Protein AF-A0A354SCC0-F1 (afdb_monomer)

Mean predicted aligned error: 9.11 Å

Nearest PDB structures (foldseek):
  5ohu-assembly1_A  TM=5.184E-01  e=3.112E+00  Pseudomonas aeruginosa
  5o2o-assembly1_A  TM=3.665E-01  e=1.205E+00  Neisseria meningitidis
  5o1j-assembly1_A  TM=3.674E-01  e=1.140E+00  Neisseria meningitidis MC58
  6r2m-assembly1_A  TM=2.551E-01  e=3.291E+00  Listeria monocytogenes
  6r2m-assembly2_B  TM=2.557E-01  e=4.114E+00  Listeria monocytogenes

Sequence (183 aa):
MRVAHRAALVVASLAVVLFPMTSPAQAQQATAVVTSQTAAMAKGATLAAKTWKFAFASTATLDRNGVEPSLYRGKFFRPSVERVRKCIVQRESSGHYTSVSRSGYRGAYQMSGALGRGVTWMMLKEHRALLGSNEAQQAMVKLRTTPISKWTRYWQDAAFSTIYNWKKTKSGAKHWRGGRWHC

Secondary structure (DSSP, 8-state):
-----------------------HHHHHHHHHHHHHHHHHHHHHHHHHHHHHHHHHH-HHHH---SSPPPS--STT--GGGHHHHHHHHHHHHTT-TT-B-TTS-BTTTTB-HHHHHHHHHHHHHHHHHHH-HHHHHHHHHHHHHS-GGGS-HHHHHHHHHHHHHSSSTTTTGGGGS-SSS--

Radius of gyration: 22.82 Å; Cα contacts (8 Å, |Δi|>4): 212; chains: 1; bounding box: 56×52×58 Å

Structure (mmCIF, N/CA/C/O backbone):
data_AF-A0A354SCC0-F1
#
_entry.id   AF-A0A354SCC0-F1
#
loop_
_atom_site.group_PDB
_atom_site.id
_atom_site.type_symbol
_atom_site.label_atom_id
_atom_site.label_alt_id
_atom_site.label_comp_id
_atom_site.label_asym_id
_atom_site.label_entity_id
_atom_site.label_seq_id
_atom_site.pdbx_PDB_ins_code
_atom_site.Cartn_x
_atom_site.Cartn_y
_atom_site.Cartn_z
_atom_site.occupancy
_atom_site.B_iso_or_equiv
_atom_site.auth_seq_id
_atom_site.auth_comp_id
_atom_site.auth_asym_id
_atom_site.auth_atom_id
_atom_site.pdbx_PDB_model_num
ATOM 1 N N . MET A 1 1 ? 2.150 35.702 6.673 1.00 40.41 1 MET A N 1
ATOM 2 C CA . MET A 1 1 ? 0.694 35.554 6.450 1.00 40.41 1 MET A CA 1
ATOM 3 C C . MET A 1 1 ? 0.123 34.652 7.540 1.00 40.41 1 MET A C 1
ATOM 5 O O . MET A 1 1 ? 0.417 33.466 7.544 1.00 40.41 1 MET A O 1
ATOM 9 N N . ARG A 1 2 ? -0.585 35.222 8.526 1.00 41.97 2 ARG A N 1
ATOM 10 C CA . ARG A 1 2 ? -1.236 34.485 9.625 1.00 41.97 2 ARG A CA 1
ATOM 11 C C . ARG A 1 2 ? -2.712 34.310 9.268 1.00 41.97 2 ARG A C 1
ATOM 13 O O . ARG A 1 2 ? -3.381 35.307 9.023 1.00 41.97 2 ARG A O 1
ATOM 20 N N . VAL A 1 3 ? -3.207 33.074 9.228 1.00 42.62 3 VAL A N 1
ATOM 21 C CA . VAL A 1 3 ? -4.634 32.787 9.017 1.00 42.62 3 VAL A CA 1
ATOM 22 C C . VAL A 1 3 ? -5.276 32.520 10.375 1.00 42.62 3 VAL A C 1
ATOM 24 O O . VAL A 1 3 ? -5.026 31.494 11.007 1.00 42.62 3 VAL A O 1
ATOM 27 N N . ALA A 1 4 ? -6.080 33.481 10.826 1.00 41.50 4 ALA A N 1
ATOM 28 C CA . ALA A 1 4 ? -6.900 33.392 12.024 1.00 41.50 4 ALA A CA 1
ATOM 29 C C . ALA A 1 4 ? -7.959 32.287 11.869 1.00 41.50 4 ALA A C 1
ATOM 31 O O . ALA A 1 4 ? -8.714 32.269 10.898 1.00 41.50 4 ALA A O 1
ATOM 32 N N . HIS A 1 5 ? -8.014 31.361 12.825 1.00 42.66 5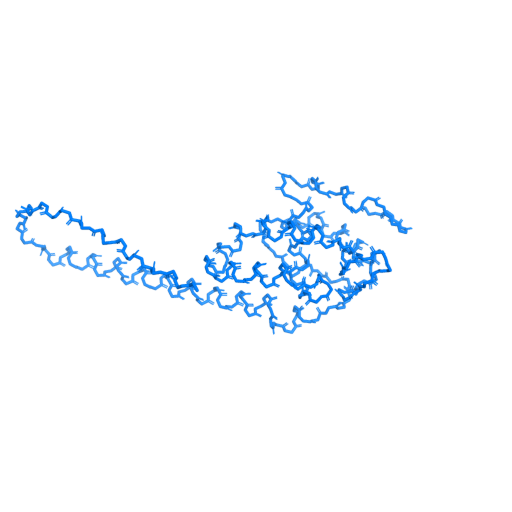 HIS A N 1
ATOM 33 C CA . HIS A 1 5 ? -9.081 30.368 12.919 1.00 42.66 5 HIS A CA 1
ATOM 34 C C . HIS A 1 5 ? -10.284 31.008 13.619 1.00 42.66 5 HIS A C 1
ATOM 36 O O . HIS A 1 5 ? -10.222 31.315 14.807 1.00 42.66 5 HIS A O 1
ATOM 42 N N . ARG A 1 6 ? -11.379 31.227 12.883 1.00 47.84 6 ARG A N 1
ATOM 43 C CA . ARG A 1 6 ? -12.680 31.558 13.472 1.00 47.84 6 ARG A CA 1
ATOM 44 C C . ARG A 1 6 ? -13.346 30.262 13.928 1.00 47.84 6 ARG A C 1
ATOM 46 O O . ARG A 1 6 ? -13.714 29.431 13.103 1.00 47.84 6 ARG A O 1
ATOM 53 N N . ALA A 1 7 ? -13.479 30.102 15.240 1.00 43.78 7 ALA A N 1
ATOM 54 C CA . ALA A 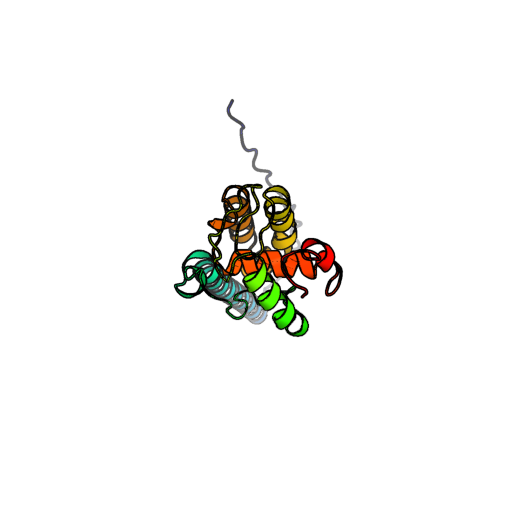1 7 ? -14.354 29.109 15.842 1.00 43.78 7 ALA A CA 1
ATOM 55 C C . ALA A 1 7 ? -15.811 29.482 15.524 1.00 43.78 7 ALA A C 1
ATOM 57 O O . ALA A 1 7 ? -16.270 30.564 15.885 1.00 43.78 7 ALA A O 1
ATOM 58 N N . ALA A 1 8 ? -16.527 28.609 14.818 1.00 45.56 8 ALA A N 1
ATOM 59 C CA . ALA A 1 8 ? -17.969 28.730 14.660 1.00 45.56 8 ALA A CA 1
ATOM 60 C C . ALA A 1 8 ? -18.630 28.204 15.941 1.00 45.56 8 ALA A C 1
ATOM 62 O O . ALA A 1 8 ? -18.641 27.000 16.194 1.00 45.56 8 ALA A O 1
ATOM 63 N N . LEU A 1 9 ? -19.137 29.120 16.765 1.00 39.03 9 LEU A N 1
ATOM 64 C CA . LEU A 1 9 ? -20.024 28.796 17.875 1.00 39.03 9 LEU A CA 1
ATOM 65 C C . LEU A 1 9 ? -21.365 28.338 17.284 1.00 39.03 9 LEU A C 1
ATOM 67 O O . LEU A 1 9 ? -22.067 29.124 16.650 1.00 39.03 9 LEU A O 1
ATOM 71 N N . VAL A 1 10 ? -21.727 27.073 17.486 1.00 43.75 10 VAL A N 1
ATOM 72 C CA . VAL A 1 10 ? -23.102 26.610 17.279 1.00 43.75 10 VAL A CA 1
ATOM 73 C C . VAL A 1 10 ? -23.870 26.971 18.546 1.00 43.75 10 VAL A C 1
ATOM 75 O O . VAL A 1 10 ? -23.753 26.293 19.563 1.00 43.75 10 VAL A O 1
ATOM 78 N N . VAL A 1 11 ? -24.615 28.075 18.507 1.00 44.69 11 VAL A N 1
ATOM 79 C CA . VAL A 1 11 ? -25.577 28.414 19.560 1.00 44.69 11 VAL A CA 1
ATOM 80 C C . VAL A 1 11 ? -26.812 27.551 19.324 1.00 44.69 11 VAL A C 1
ATOM 82 O O . VAL A 1 11 ? -27.598 27.811 18.418 1.00 44.69 11 VAL A O 1
ATOM 85 N N . ALA A 1 12 ? -26.955 26.484 20.105 1.00 52.88 12 ALA A N 1
ATOM 86 C CA . ALA A 1 12 ? -28.193 25.723 20.156 1.00 52.88 12 ALA A CA 1
ATOM 87 C C . ALA A 1 12 ? -29.235 26.543 20.933 1.00 52.88 12 ALA A C 1
ATOM 89 O O . ALA A 1 12 ? -29.079 26.777 22.131 1.00 52.88 12 ALA A O 1
ATOM 90 N N . SER A 1 13 ? -30.284 27.004 20.251 1.00 46.75 13 SER A N 1
ATOM 91 C CA . SER A 1 13 ? -31.454 27.607 20.891 1.00 46.75 13 SER A CA 1
ATOM 92 C C . SER A 1 13 ? -32.151 26.563 21.766 1.00 46.75 13 SER A C 1
ATOM 94 O O . SER A 1 13 ? -32.775 25.631 21.262 1.00 46.75 13 SER A O 1
ATOM 96 N N . LEU A 1 14 ? -32.031 26.710 23.084 1.00 45.62 14 LEU A N 1
ATOM 97 C CA . LEU A 1 14 ? -32.769 25.922 24.066 1.00 45.62 14 LEU A CA 1
ATOM 98 C C . LEU A 1 14 ? -34.184 26.494 24.198 1.00 45.62 14 LEU A C 1
ATOM 100 O O . LEU A 1 14 ? -34.404 27.476 24.903 1.00 45.62 14 LEU A O 1
ATOM 104 N N . ALA A 1 15 ? -35.153 25.866 23.534 1.00 51.00 15 ALA A N 1
ATOM 105 C CA . ALA A 1 15 ? -36.537 25.953 23.976 1.00 51.00 15 ALA A CA 1
ATOM 106 C C . ALA A 1 15 ? -36.637 25.200 25.313 1.00 51.00 15 ALA A C 1
ATOM 108 O O . ALA A 1 15 ? -36.497 23.976 25.354 1.00 51.00 15 ALA A O 1
ATOM 109 N N . VAL A 1 16 ? -36.814 25.932 26.416 1.00 45.91 16 VAL A N 1
ATOM 110 C CA . VAL A 1 16 ? -37.042 25.347 27.743 1.00 45.91 16 VAL A CA 1
ATOM 111 C C . VAL A 1 16 ? -38.458 24.783 27.766 1.00 45.91 16 VAL A C 1
ATOM 113 O O . VAL A 1 16 ? -39.424 25.485 28.050 1.00 45.91 16 VAL A O 1
ATOM 116 N N . VAL A 1 17 ? -38.579 23.502 27.433 1.00 53.00 17 VAL A N 1
ATOM 117 C CA . VAL A 1 17 ? -39.769 22.715 27.745 1.00 53.00 17 VAL A CA 1
ATOM 118 C C . VAL A 1 17 ? -39.557 22.157 29.151 1.00 53.00 17 VAL A C 1
ATOM 120 O O . VAL A 1 17 ? -38.694 21.306 29.363 1.00 53.00 17 VAL A O 1
ATOM 123 N N . LEU A 1 18 ? -40.296 22.689 30.125 1.00 49.53 18 LEU A N 1
ATOM 124 C CA . LEU A 1 18 ? -40.362 22.174 31.494 1.00 49.53 18 LEU A CA 1
ATOM 125 C C . LEU A 1 18 ? -40.980 20.766 31.471 1.00 49.53 18 LEU A C 1
ATOM 127 O O . LEU A 1 18 ? -42.197 20.618 31.521 1.00 49.53 18 LEU A O 1
ATOM 131 N N . PHE A 1 19 ? -40.141 19.731 31.384 1.00 52.19 19 PHE A N 1
ATOM 132 C CA . PHE A 1 19 ? -40.539 18.354 31.682 1.00 52.19 19 PHE A CA 1
ATOM 133 C C . PHE A 1 19 ? -40.211 18.026 33.149 1.00 52.19 19 PHE A C 1
ATOM 135 O O . PHE A 1 19 ? -39.077 18.254 33.579 1.00 52.19 19 PHE A O 1
ATOM 142 N N . PRO A 1 20 ? -41.173 17.505 33.933 1.00 59.19 20 PRO A N 1
ATOM 143 C CA . PRO A 1 20 ? -40.956 17.144 35.325 1.00 59.19 20 PRO A CA 1
ATOM 144 C C . PRO A 1 20 ? -40.201 15.811 35.445 1.00 59.19 20 PRO A C 1
ATOM 146 O O . PRO A 1 20 ? -40.367 14.912 34.629 1.00 59.19 20 PRO A O 1
ATOM 149 N N . MET A 1 21 ? -39.393 15.716 36.505 1.00 51.56 21 MET A N 1
ATOM 150 C CA . MET A 1 21 ? -38.815 14.511 37.118 1.00 51.56 21 MET A CA 1
ATOM 151 C C . MET A 1 21 ? -38.338 13.392 36.174 1.00 51.56 21 MET A C 1
ATOM 153 O O . MET A 1 21 ? -39.048 12.427 35.896 1.00 51.56 21 MET A O 1
ATOM 157 N N . THR A 1 22 ? -37.060 13.458 35.795 1.00 62.75 22 THR A N 1
ATOM 158 C CA . THR A 1 22 ? -36.298 12.315 35.277 1.00 62.75 22 THR A CA 1
ATOM 159 C C . THR A 1 22 ? -36.388 11.164 36.281 1.00 62.75 22 THR A C 1
ATOM 161 O O . THR A 1 22 ? -35.826 11.241 37.374 1.00 62.75 22 THR A O 1
ATOM 164 N N . SER A 1 23 ? -37.106 10.094 35.940 1.00 74.12 23 SER A N 1
ATOM 165 C CA . SER A 1 23 ? -37.182 8.918 36.812 1.00 74.12 23 SER A CA 1
ATOM 166 C C . SER A 1 23 ? -35.786 8.299 36.980 1.00 74.12 23 SER A C 1
ATOM 168 O O . SER A 1 23 ? -35.003 8.311 36.023 1.00 74.12 23 SER A O 1
ATOM 170 N N . PRO A 1 24 ? -35.455 7.692 38.137 1.00 75.69 24 PRO A N 1
ATOM 171 C CA . PRO A 1 24 ? -34.161 7.029 38.344 1.00 75.69 24 PRO A CA 1
ATOM 172 C C . PRO A 1 24 ? -33.856 5.981 37.258 1.00 75.69 24 PRO A C 1
ATOM 174 O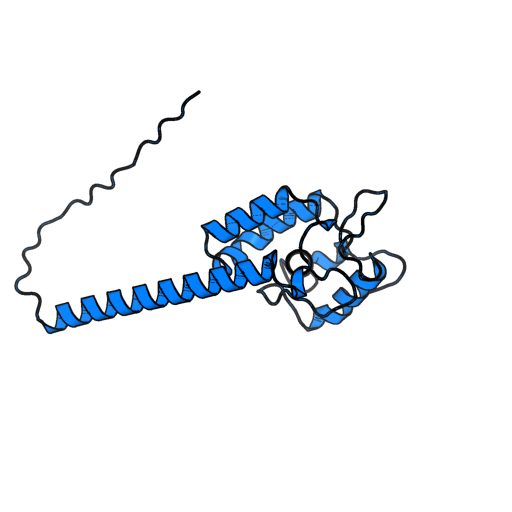 O . PRO A 1 24 ? -32.707 5.832 36.851 1.00 75.69 24 PRO A O 1
ATOM 177 N N . ALA A 1 25 ? -34.891 5.352 36.688 1.00 70.81 25 ALA A N 1
ATOM 178 C CA . ALA A 1 25 ? -34.775 4.452 35.541 1.00 70.81 25 ALA A CA 1
ATOM 179 C C . ALA A 1 25 ? -34.260 5.137 34.252 1.00 70.81 25 ALA A C 1
ATOM 181 O O . ALA A 1 25 ? -33.443 4.561 33.535 1.00 70.81 25 ALA A O 1
ATOM 182 N N . GLN A 1 26 ? -34.675 6.377 33.958 1.00 71.06 26 GLN A N 1
ATOM 183 C CA . GLN A 1 26 ? -34.183 7.141 32.799 1.00 71.06 26 GLN A CA 1
ATOM 184 C C . GLN A 1 26 ? -32.731 7.602 33.006 1.00 71.06 26 GLN A C 1
ATOM 186 O O . GLN A 1 26 ? -31.933 7.574 32.068 1.00 71.06 26 GLN A O 1
ATOM 191 N N . ALA A 1 27 ? -32.353 7.953 34.240 1.00 71.75 27 ALA A N 1
ATOM 192 C CA . ALA A 1 27 ? -30.970 8.290 34.591 1.00 71.75 27 ALA A CA 1
ATOM 193 C C . ALA A 1 27 ? -30.023 7.073 34.486 1.00 71.75 27 ALA A C 1
ATOM 195 O O . ALA A 1 27 ? -28.891 7.192 34.005 1.00 71.75 27 ALA A O 1
ATOM 196 N N . GLN A 1 28 ? -30.497 5.882 34.865 1.00 72.56 28 GLN A N 1
ATOM 197 C CA . GLN A 1 28 ? -29.763 4.619 34.707 1.00 72.56 28 GLN A CA 1
ATOM 198 C C . GLN A 1 28 ? -29.609 4.212 33.234 1.00 72.56 28 GLN A C 1
ATOM 200 O O . GLN A 1 28 ? -28.537 3.772 32.821 1.00 72.56 28 GLN A O 1
ATOM 205 N N . GLN A 1 29 ? -30.640 4.410 32.408 1.00 71.56 29 GLN A N 1
ATOM 206 C CA . GLN A 1 29 ? -30.542 4.162 30.965 1.00 71.56 29 GLN A CA 1
ATOM 207 C C . GLN A 1 29 ? -29.562 5.128 30.285 1.00 71.56 29 GLN A C 1
ATOM 209 O O . GLN A 1 29 ? -28.733 4.692 29.487 1.00 71.56 29 GLN A O 1
ATOM 214 N N . ALA A 1 30 ? -29.587 6.418 30.632 1.00 73.88 30 ALA A N 1
ATOM 215 C CA . ALA A 1 30 ? -28.664 7.406 30.073 1.00 73.88 30 ALA A CA 1
ATOM 216 C C . ALA A 1 30 ? -27.197 7.095 30.417 1.00 73.88 30 ALA A C 1
ATOM 218 O O . ALA A 1 30 ? -26.332 7.122 29.540 1.00 73.88 30 ALA A O 1
ATOM 219 N N . THR A 1 31 ? -26.914 6.736 31.672 1.00 80.19 31 THR A N 1
ATOM 220 C CA . THR A 1 31 ? -25.561 6.343 32.095 1.00 80.19 31 THR A CA 1
ATOM 221 C C . THR A 1 31 ? -25.103 5.053 31.415 1.00 80.19 31 THR A C 1
ATOM 223 O O . THR A 1 31 ? -23.999 5.025 30.875 1.00 80.19 31 THR A O 1
ATOM 226 N N . ALA A 1 32 ? -25.956 4.027 31.320 1.00 79.31 32 ALA A N 1
ATOM 227 C CA . ALA A 1 32 ? -25.632 2.789 30.606 1.00 79.31 32 ALA A CA 1
ATOM 228 C C . ALA A 1 32 ? -25.315 3.024 29.117 1.00 79.31 32 ALA A C 1
ATOM 230 O O . ALA A 1 32 ? -24.351 2.462 28.587 1.00 79.31 32 ALA A O 1
ATOM 231 N N . VAL A 1 33 ? -26.075 3.895 28.441 1.00 82.31 33 VAL A N 1
ATOM 232 C CA . VAL A 1 33 ? -25.826 4.262 27.040 1.00 82.31 33 VAL A CA 1
ATOM 233 C C . VAL A 1 33 ? -24.474 4.962 26.901 1.00 82.31 33 VAL A C 1
ATOM 235 O O . VAL A 1 33 ? -23.668 4.539 26.071 1.00 82.31 33 VAL A O 1
ATOM 238 N N . VAL A 1 34 ? -24.166 5.953 27.741 1.00 83.50 34 VAL A N 1
ATOM 239 C CA . VAL A 1 34 ? -22.867 6.649 27.709 1.00 83.50 34 VAL A CA 1
ATOM 240 C C . VAL A 1 34 ? -21.712 5.679 27.981 1.00 83.50 34 VAL A C 1
ATOM 242 O O . VAL A 1 34 ? -20.738 5.668 27.231 1.00 83.50 34 VAL A O 1
ATOM 245 N N . THR A 1 35 ? -21.823 4.803 28.982 1.00 87.19 35 THR A N 1
ATOM 246 C CA . THR A 1 35 ? -20.794 3.797 29.296 1.00 87.19 35 THR A CA 1
ATOM 247 C C . THR A 1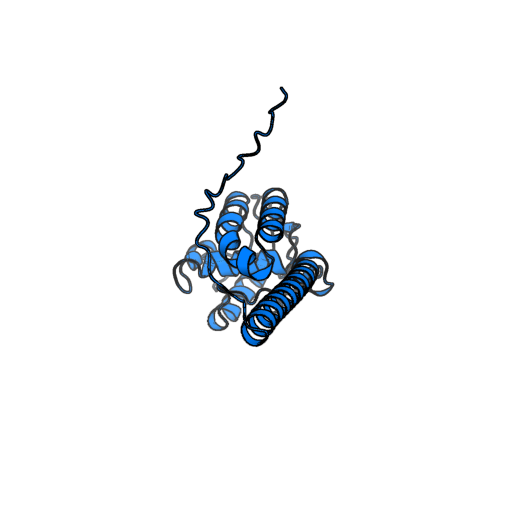 35 ? -20.587 2.802 28.151 1.00 87.19 35 THR A C 1
ATOM 249 O O . THR A 1 35 ? -19.453 2.450 27.824 1.00 87.19 35 THR A O 1
ATOM 252 N N . SER A 1 36 ? -21.660 2.362 27.490 1.00 83.69 36 SER A N 1
ATOM 253 C CA . SER A 1 36 ? -21.550 1.459 26.338 1.00 83.69 36 SER A CA 1
ATOM 254 C C . SER A 1 36 ? -20.866 2.131 25.139 1.00 83.69 36 SER A C 1
ATOM 256 O O . SER A 1 36 ? -20.010 1.522 24.491 1.00 83.69 36 SER A O 1
ATOM 258 N N . GLN A 1 37 ? -21.176 3.406 24.883 1.00 83.94 37 GLN A N 1
ATOM 259 C CA . GLN A 1 37 ? -20.567 4.189 23.811 1.00 83.94 37 GLN A CA 1
ATOM 260 C C . GLN A 1 37 ? -19.083 4.456 24.076 1.00 83.94 37 GLN A C 1
ATOM 262 O O . GLN A 1 37 ? -18.266 4.259 23.177 1.00 83.94 37 GLN A O 1
ATOM 267 N N . THR A 1 38 ? -18.698 4.829 25.300 1.00 84.94 38 THR A N 1
ATOM 268 C CA . THR A 1 38 ? -17.284 5.051 25.650 1.00 84.94 38 THR A CA 1
ATOM 269 C C . THR A 1 38 ? -16.469 3.762 25.558 1.00 84.94 38 THR A C 1
ATOM 271 O O . THR A 1 38 ? -15.373 3.769 24.994 1.00 84.94 38 THR A O 1
ATOM 274 N N . ALA A 1 39 ? -17.019 2.627 26.001 1.00 84.69 39 ALA A N 1
ATOM 275 C CA . ALA A 1 39 ? -16.380 1.323 25.843 1.00 84.69 39 ALA A CA 1
ATOM 276 C C . ALA A 1 39 ? -16.209 0.934 24.363 1.00 84.69 39 ALA A C 1
ATOM 278 O O . ALA A 1 39 ? -15.162 0.406 23.977 1.00 84.69 39 ALA A O 1
ATOM 279 N N . ALA A 1 40 ? -17.203 1.212 23.512 1.00 81.88 40 ALA A N 1
ATOM 280 C CA . ALA A 1 40 ? -17.110 0.983 22.071 1.00 81.88 40 ALA A CA 1
ATOM 281 C C . ALA A 1 40 ? -16.043 1.876 21.412 1.00 81.88 40 ALA A C 1
ATOM 283 O O . ALA A 1 40 ? -15.235 1.381 20.623 1.00 81.88 40 ALA A O 1
ATOM 284 N N . MET A 1 41 ? -15.978 3.160 21.781 1.00 81.75 41 MET A N 1
ATOM 285 C CA . MET A 1 41 ? -14.948 4.090 21.304 1.00 81.75 41 MET A CA 1
ATOM 286 C C . MET A 1 41 ? -13.540 3.648 21.724 1.00 81.75 41 MET A C 1
ATOM 288 O O . MET A 1 41 ? -12.639 3.608 20.887 1.00 81.75 41 MET A O 1
ATOM 292 N N . ALA A 1 42 ? -13.347 3.240 22.982 1.00 84.38 42 ALA A N 1
ATOM 293 C CA . ALA A 1 42 ? -12.059 2.752 23.485 1.00 84.38 42 ALA A CA 1
ATOM 294 C C . ALA A 1 42 ? -11.602 1.463 22.776 1.00 84.38 42 ALA A C 1
ATOM 296 O O . ALA A 1 42 ? -10.434 1.329 22.390 1.00 84.38 42 ALA A O 1
ATOM 297 N N . LYS A 1 43 ? -12.529 0.524 22.536 1.00 83.62 43 LYS A N 1
ATOM 298 C CA . LYS A 1 43 ? -12.268 -0.674 21.718 1.00 83.62 43 LYS A CA 1
ATOM 299 C C . LYS A 1 43 ? -11.865 -0.295 20.290 1.00 83.62 43 LYS A C 1
ATOM 301 O O . LYS A 1 43 ? -10.876 -0.826 19.782 1.00 83.62 43 LYS A O 1
ATOM 306 N N . GLY A 1 44 ? -12.580 0.646 19.672 1.00 81.88 44 GLY A N 1
ATOM 307 C CA . GLY A 1 44 ? -12.272 1.169 18.339 1.00 81.88 44 GLY A CA 1
ATOM 308 C C . GLY A 1 44 ? -10.877 1.793 18.256 1.00 81.88 44 GLY A C 1
ATOM 309 O O . GLY A 1 44 ? -10.092 1.424 17.384 1.00 81.88 44 GLY A O 1
ATOM 310 N N . ALA A 1 45 ? -10.522 2.656 19.210 1.00 85.19 45 ALA A N 1
ATOM 311 C CA . ALA A 1 45 ? -9.202 3.283 19.290 1.00 85.19 45 ALA A CA 1
ATOM 312 C C . ALA A 1 45 ? -8.073 2.249 19.460 1.00 85.19 45 ALA A C 1
ATOM 314 O O . ALA A 1 45 ? -7.023 2.345 18.823 1.00 85.19 45 ALA A O 1
ATOM 315 N N . THR A 1 46 ? -8.307 1.202 20.257 1.00 89.56 46 THR A N 1
ATOM 316 C CA . THR A 1 46 ? -7.337 0.113 20.448 1.00 89.56 46 THR A CA 1
ATOM 317 C C . THR A 1 46 ? -7.117 -0.677 19.156 1.00 89.56 46 THR A C 1
ATOM 319 O O . THR A 1 46 ? -5.980 -1.004 18.808 1.00 89.56 46 THR A O 1
ATOM 322 N N . LEU A 1 47 ? -8.189 -0.981 18.417 1.00 87.44 47 LEU A N 1
ATOM 323 C CA . LEU A 1 47 ? -8.098 -1.669 17.128 1.00 87.44 47 LEU A CA 1
ATOM 324 C C . LEU A 1 47 ? -7.377 -0.810 16.083 1.00 87.44 47 LEU A C 1
ATOM 326 O O . LEU A 1 47 ? -6.519 -1.324 15.362 1.00 87.44 47 LEU A O 1
ATOM 330 N N . ALA A 1 48 ? -7.671 0.489 16.043 1.00 88.31 48 ALA A N 1
ATOM 331 C CA . ALA A 1 48 ? -6.989 1.443 15.178 1.00 88.31 48 ALA A CA 1
ATOM 332 C C . ALA A 1 48 ? -5.481 1.486 15.462 1.00 88.31 48 ALA A C 1
ATOM 334 O O . ALA A 1 48 ? -4.679 1.319 14.542 1.00 88.31 48 ALA A O 1
ATOM 335 N N . ALA A 1 49 ? -5.077 1.600 16.731 1.00 91.12 49 ALA A N 1
ATOM 336 C CA . ALA A 1 49 ? -3.669 1.605 17.126 1.00 91.12 49 ALA A CA 1
ATOM 337 C C . ALA A 1 49 ? -2.951 0.292 16.762 1.00 91.12 49 ALA A C 1
ATOM 339 O O . ALA A 1 49 ? -1.834 0.310 16.234 1.00 91.12 49 ALA A O 1
ATOM 340 N N . LYS A 1 50 ? -3.601 -0.861 16.981 1.00 93.31 50 LYS A N 1
ATOM 341 C CA . LYS A 1 50 ? -3.074 -2.175 16.570 1.00 93.31 50 LYS A CA 1
ATOM 342 C C . LYS A 1 50 ? -2.903 -2.264 15.056 1.00 93.31 50 LYS A C 1
ATOM 344 O O . LYS A 1 50 ? -1.846 -2.680 14.588 1.00 93.31 50 LYS A O 1
ATOM 349 N N . THR A 1 51 ? -3.907 -1.834 14.297 1.00 92.81 51 THR A N 1
ATOM 350 C CA . THR A 1 51 ? -3.885 -1.838 12.828 1.00 92.81 51 THR A CA 1
ATOM 351 C C . THR A 1 51 ? -2.805 -0.902 12.294 1.00 92.81 51 THR A C 1
ATOM 353 O O . THR A 1 51 ? -2.057 -1.277 11.394 1.00 92.81 51 THR A O 1
ATOM 356 N N . TRP A 1 52 ? -2.649 0.280 12.891 1.00 93.56 52 TRP A N 1
ATOM 357 C CA . TRP A 1 52 ? -1.582 1.221 12.566 1.00 93.56 52 TRP A CA 1
ATOM 358 C C . TRP A 1 52 ? -0.200 0.603 12.780 1.00 93.56 52 TRP A C 1
ATOM 360 O O . TRP A 1 52 ? 0.631 0.588 11.867 1.00 93.56 52 TRP A O 1
ATOM 370 N N . LYS A 1 53 ? 0.035 0.045 13.976 1.00 95.38 53 LYS A N 1
ATOM 371 C CA . LYS A 1 53 ? 1.291 -0.629 14.315 1.00 95.38 53 LYS A CA 1
ATOM 372 C C . LYS A 1 53 ? 1.559 -1.790 13.364 1.00 95.38 53 LYS A C 1
ATOM 374 O O . LYS A 1 53 ? 2.677 -1.917 12.873 1.00 95.38 53 LYS A O 1
ATOM 379 N N . PHE A 1 54 ? 0.547 -2.593 13.048 1.00 96.00 54 PHE A N 1
ATOM 380 C CA . PHE A 1 54 ? 0.677 -3.680 12.087 1.00 96.00 54 PHE A CA 1
ATOM 381 C C . PHE A 1 54 ? 1.073 -3.174 10.697 1.00 96.00 54 PHE A C 1
ATOM 383 O O . PHE A 1 54 ? 2.058 -3.657 10.139 1.00 96.00 54 PHE A O 1
ATOM 390 N N . ALA A 1 55 ? 0.366 -2.171 10.172 1.00 96.00 55 ALA A N 1
ATOM 391 C CA . ALA A 1 55 ? 0.561 -1.645 8.826 1.00 96.00 55 ALA A CA 1
ATOM 392 C C . ALA A 1 55 ? 1.916 -0.948 8.630 1.00 96.00 55 ALA A C 1
ATOM 394 O O . ALA A 1 55 ? 2.469 -1.010 7.530 1.00 96.00 55 ALA A O 1
ATOM 395 N N . PHE A 1 56 ? 2.471 -0.307 9.667 1.00 96.06 56 PHE A N 1
ATOM 396 C CA . PHE A 1 56 ? 3.695 0.499 9.550 1.00 96.06 56 PHE A CA 1
ATOM 397 C C . PHE A 1 56 ? 4.937 -0.042 10.259 1.00 96.06 56 PHE A C 1
ATOM 399 O O . PHE A 1 56 ? 6.035 0.337 9.859 1.00 96.06 56 PHE A O 1
ATOM 406 N N . ALA A 1 57 ? 4.796 -0.856 11.303 1.00 94.88 57 ALA A N 1
ATOM 407 C CA . ALA A 1 57 ? 5.897 -1.133 12.230 1.00 94.88 57 ALA A CA 1
ATOM 408 C C . ALA A 1 57 ? 6.026 -2.603 12.658 1.00 94.88 57 ALA A C 1
ATOM 410 O O . ALA A 1 57 ? 6.935 -2.928 13.416 1.00 94.88 57 ALA A O 1
ATOM 411 N N . SER A 1 58 ? 5.140 -3.501 12.218 1.00 95.88 58 SER A N 1
ATOM 412 C CA . SER A 1 58 ? 5.288 -4.927 12.530 1.00 95.88 58 SER A CA 1
ATOM 413 C C . SER A 1 58 ? 6.438 -5.563 11.753 1.00 95.88 58 SER A C 1
ATOM 415 O O . SER A 1 58 ? 6.674 -5.230 10.593 1.00 95.88 58 SER A O 1
ATOM 417 N N . THR A 1 59 ? 7.105 -6.548 12.352 1.00 95.50 59 THR A N 1
ATOM 418 C CA . THR A 1 59 ? 8.162 -7.318 11.679 1.00 95.50 59 THR A CA 1
ATOM 419 C C . THR A 1 59 ? 7.673 -7.903 10.353 1.00 95.50 59 THR A C 1
ATOM 421 O O . THR A 1 59 ? 8.346 -7.759 9.341 1.00 95.50 59 THR A O 1
ATOM 424 N N . ALA A 1 60 ? 6.449 -8.445 10.320 1.00 93.62 60 ALA A N 1
ATOM 425 C CA . ALA A 1 60 ? 5.860 -9.023 9.113 1.00 93.62 60 ALA A CA 1
ATOM 426 C C . ALA A 1 60 ? 5.693 -8.016 7.959 1.00 93.62 60 ALA A C 1
ATOM 428 O O . ALA A 1 60 ? 5.855 -8.387 6.802 1.00 93.62 60 ALA A O 1
ATOM 429 N N . THR A 1 61 ? 5.356 -6.751 8.246 1.00 95.69 61 THR A N 1
ATOM 430 C CA . THR A 1 61 ? 5.178 -5.726 7.198 1.00 95.69 61 THR A CA 1
ATOM 4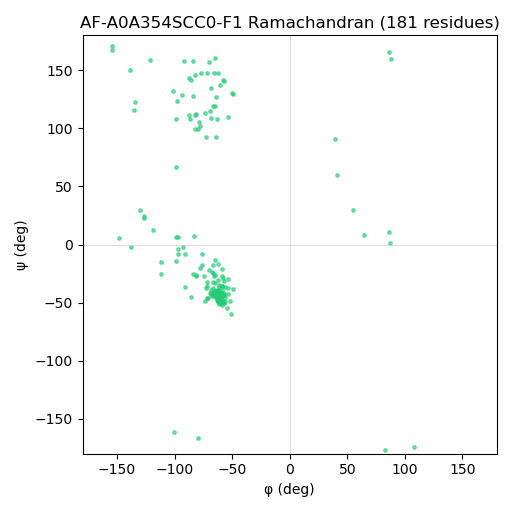31 C C . THR A 1 61 ? 6.494 -5.071 6.772 1.00 95.69 61 THR A C 1
ATOM 433 O O . THR A 1 61 ? 6.592 -4.513 5.672 1.00 95.69 61 THR A O 1
ATOM 436 N N . LEU A 1 62 ? 7.482 -5.078 7.673 1.00 96.50 62 LEU A N 1
ATOM 437 C CA . LEU A 1 62 ? 8.824 -4.558 7.433 1.00 96.50 62 LEU A CA 1
ATOM 438 C C . LEU A 1 62 ? 9.693 -5.563 6.678 1.00 96.50 62 LEU A C 1
ATOM 440 O O . LEU A 1 62 ? 10.573 -5.135 5.926 1.00 96.50 62 LEU A O 1
ATOM 444 N N . ASP A 1 63 ? 9.402 -6.858 6.808 1.00 96.75 63 ASP A N 1
ATOM 445 C CA . ASP A 1 63 ? 9.893 -7.855 5.871 1.00 96.75 63 ASP A CA 1
ATOM 446 C C . ASP A 1 63 ? 9.284 -7.609 4.482 1.00 96.75 63 ASP A C 1
ATOM 448 O O . ASP A 1 63 ? 8.068 -7.555 4.272 1.00 96.75 63 ASP A O 1
ATOM 452 N N . ARG A 1 64 ? 10.178 -7.363 3.531 1.00 97.00 64 ARG A N 1
ATOM 453 C CA . ARG A 1 64 ? 9.892 -6.846 2.190 1.00 97.00 64 ARG A CA 1
ATOM 454 C C . ARG A 1 64 ? 10.496 -7.739 1.110 1.00 97.00 64 ARG A C 1
ATOM 456 O O . ARG A 1 64 ? 10.760 -7.268 0.002 1.00 97.00 64 ARG A O 1
ATOM 463 N N . ASN A 1 65 ? 10.707 -9.009 1.435 1.00 97.69 65 ASN A N 1
ATOM 464 C CA . ASN A 1 65 ? 11.229 -10.016 0.526 1.00 97.69 65 ASN A CA 1
ATOM 465 C C . ASN A 1 65 ? 10.246 -11.183 0.374 1.00 97.69 65 ASN A C 1
ATOM 467 O O . ASN A 1 65 ? 9.393 -11.417 1.228 1.00 97.69 65 ASN A O 1
ATOM 471 N N . GLY A 1 66 ? 10.390 -11.918 -0.727 1.00 97.69 66 GLY A N 1
ATOM 472 C CA . GLY A 1 66 ? 9.644 -13.145 -0.983 1.00 97.69 66 GLY A CA 1
ATOM 473 C C . GLY A 1 66 ? 8.267 -12.959 -1.629 1.00 97.69 66 GLY A C 1
ATOM 474 O O . GLY A 1 66 ? 7.685 -11.873 -1.702 1.00 97.69 66 GLY A O 1
ATOM 475 N N . VAL A 1 67 ? 7.733 -14.078 -2.124 1.00 98.19 67 VAL A N 1
ATOM 476 C CA . VAL A 1 67 ? 6.410 -14.167 -2.763 1.00 98.19 67 VAL A CA 1
ATOM 477 C C . VAL A 1 67 ? 5.385 -14.684 -1.753 1.00 98.19 67 VAL A C 1
ATOM 479 O O . VAL A 1 67 ? 4.813 -15.771 -1.856 1.00 98.19 67 VAL A O 1
ATOM 482 N N . GLU A 1 68 ? 5.145 -13.858 -0.747 1.00 97.50 68 GLU A N 1
ATOM 483 C CA . GLU A 1 68 ? 4.377 -14.232 0.437 1.00 97.50 68 GLU A CA 1
ATOM 484 C C . GLU A 1 68 ? 2.869 -13.921 0.306 1.00 97.50 68 GLU A C 1
ATOM 486 O O . GLU A 1 68 ? 2.490 -13.059 -0.498 1.00 97.50 68 GLU A O 1
ATOM 491 N N . PRO A 1 69 ? 1.965 -14.575 1.072 1.00 98.25 69 PRO A N 1
ATOM 492 C CA . PRO A 1 69 ? 0.519 -14.287 1.083 1.00 98.25 69 PRO A CA 1
ATOM 493 C C . PRO A 1 69 ? 0.193 -12.851 1.507 1.00 98.25 69 PRO A C 1
ATOM 495 O O . PRO A 1 69 ? 0.747 -12.391 2.500 1.00 98.25 69 PRO A O 1
ATOM 498 N N . SER A 1 70 ? -0.740 -12.168 0.831 1.00 98.12 70 SER A N 1
ATOM 499 C CA . SER A 1 70 ? -1.052 -10.751 1.101 1.00 98.12 70 SER A CA 1
ATOM 500 C C . SER A 1 70 ? -1.275 -10.462 2.592 1.00 98.12 70 SER A C 1
ATOM 502 O O . SER A 1 70 ? -2.089 -11.133 3.245 1.00 98.12 70 SER A O 1
ATOM 504 N N . LEU A 1 71 ? -0.592 -9.433 3.110 1.00 97.31 71 LEU A N 1
ATOM 505 C CA . LEU A 1 71 ? -0.815 -8.918 4.470 1.00 97.31 71 LEU A CA 1
ATOM 506 C C . LEU A 1 71 ? -2.062 -8.035 4.557 1.00 97.31 71 LEU A C 1
ATOM 508 O O . LEU A 1 71 ? -2.614 -7.840 5.637 1.00 97.31 71 LEU A O 1
ATOM 512 N N . TYR A 1 72 ? -2.524 -7.506 3.426 1.00 97.25 72 TYR A N 1
ATOM 513 C CA . TYR A 1 72 ? -3.786 -6.786 3.351 1.00 97.25 72 TYR A CA 1
ATOM 514 C C . TYR A 1 72 ? -4.949 -7.768 3.180 1.00 97.25 72 TYR A C 1
ATOM 516 O O . TYR A 1 72 ? -4.949 -8.604 2.271 1.00 97.25 72 TYR A O 1
ATOM 524 N N . ARG A 1 73 ? -5.953 -7.639 4.055 1.00 95.50 73 ARG A N 1
ATOM 525 C CA . ARG A 1 73 ? -7.178 -8.461 4.090 1.00 95.50 73 ARG A CA 1
ATOM 526 C C . ARG A 1 73 ? -8.457 -7.622 4.079 1.00 95.50 73 ARG A C 1
ATOM 528 O O . ARG A 1 73 ? -9.502 -8.075 4.530 1.00 95.50 73 ARG A O 1
ATOM 535 N N . GLY A 1 74 ? -8.363 -6.391 3.585 1.00 94.50 74 GLY A N 1
ATOM 536 C CA . GLY A 1 74 ? -9.473 -5.450 3.570 1.00 94.50 74 GLY A CA 1
ATOM 537 C C . GLY A 1 74 ? -10.487 -5.676 2.440 1.00 94.50 74 GLY A C 1
ATOM 538 O O . GLY A 1 74 ? -10.484 -6.694 1.748 1.00 94.50 74 GLY A O 1
ATOM 539 N N . LYS A 1 75 ? -11.358 -4.691 2.219 1.00 96.06 75 LYS A N 1
ATOM 540 C CA . LYS A 1 75 ? -12.503 -4.710 1.296 1.00 96.06 75 LYS A CA 1
ATOM 541 C C . LYS A 1 75 ? -12.159 -5.193 -0.112 1.00 96.06 75 LYS A C 1
ATOM 543 O O . LYS A 1 75 ? -12.980 -5.878 -0.730 1.00 96.06 75 LYS A O 1
ATOM 548 N N . PHE A 1 76 ? -10.995 -4.819 -0.639 1.00 97.81 76 PHE A N 1
ATOM 549 C CA . PHE A 1 76 ? -10.588 -5.142 -2.010 1.00 97.81 76 PHE A CA 1
ATOM 550 C C . PHE A 1 76 ? -9.766 -6.428 -2.123 1.00 97.81 76 PHE A C 1
ATOM 552 O O . PHE A 1 76 ? -9.428 -6.842 -3.234 1.00 97.81 76 PHE A O 1
ATOM 559 N N . PHE A 1 77 ? -9.463 -7.089 -1.006 1.00 98.12 77 PHE A N 1
ATOM 560 C CA . PHE A 1 77 ? -8.804 -8.386 -1.014 1.00 98.12 77 PHE A CA 1
ATOM 561 C C . PHE A 1 77 ? -9.752 -9.456 -1.574 1.00 98.12 77 PHE A C 1
ATOM 563 O O . PHE A 1 77 ? -10.935 -9.516 -1.229 1.00 98.12 77 PHE A O 1
ATOM 570 N N . ARG A 1 78 ? -9.242 -10.312 -2.463 1.00 98.00 78 ARG A N 1
ATOM 571 C CA . ARG A 1 78 ? -9.992 -11.429 -3.049 1.00 98.00 78 ARG A CA 1
ATOM 572 C C . ARG A 1 78 ? -9.108 -12.678 -3.046 1.00 98.00 78 ARG A C 1
ATOM 574 O O . ARG A 1 78 ? -8.121 -12.684 -3.780 1.00 98.00 78 ARG A O 1
ATOM 581 N N . PRO A 1 79 ? -9.462 -13.745 -2.303 1.00 97.69 79 PRO A N 1
ATOM 582 C CA . PRO A 1 79 ? -8.687 -14.989 -2.299 1.00 97.69 79 PRO A CA 1
ATOM 583 C C . PRO A 1 79 ? -8.458 -15.562 -3.704 1.00 97.69 79 PRO A C 1
ATOM 585 O O . PRO A 1 79 ? -7.362 -16.005 -4.024 1.00 97.69 79 PRO A O 1
ATOM 588 N N . SER A 1 80 ? -9.459 -15.457 -4.585 1.00 97.25 80 SER A N 1
ATOM 589 C CA . SER A 1 80 ? -9.385 -15.916 -5.979 1.00 97.25 80 SER A CA 1
ATOM 590 C C . SER A 1 80 ? -8.361 -15.169 -6.849 1.00 97.25 80 SER A C 1
ATOM 592 O O . SER A 1 80 ? -8.026 -15.631 -7.939 1.00 97.25 80 SER A O 1
ATOM 594 N N . VAL A 1 81 ? -7.844 -14.026 -6.386 1.00 97.50 81 VAL A N 1
ATOM 595 C CA . VAL A 1 81 ? -6.824 -13.217 -7.073 1.00 97.50 81 VAL A CA 1
ATOM 596 C C . VAL A 1 81 ? -5.415 -13.481 -6.523 1.00 97.50 81 VAL A C 1
ATOM 598 O O . VAL A 1 81 ? -4.439 -13.155 -7.195 1.00 97.50 81 VAL A O 1
ATOM 601 N N . GLU A 1 82 ? -5.265 -14.128 -5.362 1.00 98.25 82 GLU A N 1
ATOM 602 C CA . GLU A 1 82 ? -3.956 -14.301 -4.708 1.00 98.25 82 GLU A CA 1
ATOM 603 C C . GLU A 1 82 ? -2.933 -15.032 -5.579 1.00 98.25 82 GLU A C 1
ATOM 605 O O . GLU A 1 82 ? -1.768 -14.640 -5.609 1.00 98.25 82 GLU A O 1
ATOM 610 N N . ARG A 1 83 ? -3.358 -16.053 -6.334 1.00 97.88 83 ARG A N 1
ATOM 611 C CA . ARG A 1 83 ? -2.465 -16.763 -7.262 1.00 97.88 83 ARG A CA 1
ATOM 612 C C . ARG A 1 83 ? -1.883 -15.819 -8.319 1.00 97.88 83 ARG A C 1
ATOM 614 O O . ARG A 1 83 ? -0.682 -15.841 -8.568 1.00 97.88 83 ARG A O 1
ATOM 621 N N . VAL A 1 84 ? -2.722 -14.956 -8.894 1.00 97.94 84 VAL A N 1
ATOM 622 C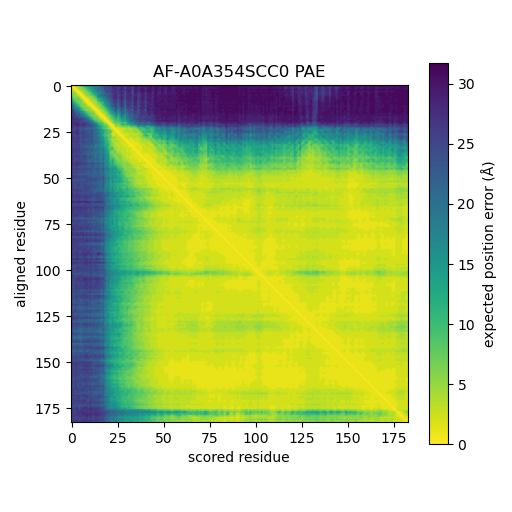 CA . VAL A 1 84 ? -2.301 -13.960 -9.892 1.00 97.94 84 VAL A CA 1
ATOM 623 C C . VAL A 1 84 ? -1.411 -12.900 -9.249 1.00 97.94 84 VAL A C 1
ATOM 625 O O . VAL A 1 84 ? -0.372 -12.561 -9.804 1.00 97.94 84 VAL A O 1
ATOM 628 N N . ARG A 1 85 ? -1.757 -12.423 -8.047 1.00 98.50 85 ARG A N 1
ATOM 629 C CA . ARG A 1 85 ? -0.933 -11.469 -7.293 1.00 98.50 85 ARG A CA 1
ATOM 630 C C . ARG A 1 85 ? 0.480 -12.003 -7.062 1.00 98.50 85 ARG A C 1
ATOM 632 O O . ARG A 1 85 ? 1.441 -11.297 -7.342 1.00 98.50 85 ARG A O 1
ATOM 639 N N . LYS A 1 86 ? 0.609 -13.242 -6.577 1.00 98.69 86 LYS A N 1
ATOM 640 C CA . LYS A 1 86 ? 1.907 -13.896 -6.354 1.00 98.69 86 LYS A CA 1
ATOM 641 C C . LYS A 1 86 ? 2.711 -14.014 -7.648 1.00 98.69 86 LYS A C 1
ATOM 643 O O . LYS A 1 86 ? 3.888 -13.672 -7.658 1.00 98.69 86 LYS A O 1
ATOM 648 N N . CYS A 1 87 ? 2.063 -14.416 -8.742 1.00 98.25 87 CYS A N 1
ATOM 649 C CA . CYS A 1 87 ? 2.690 -14.455 -10.063 1.00 98.25 87 CYS A CA 1
ATOM 650 C C . CYS A 1 87 ? 3.215 -13.072 -10.492 1.00 98.25 87 CYS A C 1
ATOM 652 O O . CYS A 1 87 ? 4.358 -12.967 -10.928 1.00 98.25 87 CYS A O 1
ATOM 654 N N . ILE A 1 88 ? 2.432 -12.003 -10.292 1.00 98.44 88 ILE A N 1
ATOM 655 C CA . ILE A 1 88 ? 2.848 -10.621 -10.575 1.00 98.44 88 ILE A CA 1
ATOM 656 C C . ILE A 1 88 ? 4.044 -10.226 -9.702 1.00 98.44 88 ILE A C 1
ATOM 658 O O . ILE A 1 88 ? 5.038 -9.753 -10.229 1.00 98.44 88 ILE A O 1
ATOM 662 N N . VAL A 1 89 ? 4.006 -10.469 -8.391 1.00 98.44 89 VAL A N 1
ATOM 663 C CA . VAL A 1 89 ? 5.133 -10.154 -7.490 1.00 98.44 89 VAL A CA 1
ATOM 664 C C . VAL A 1 89 ? 6.419 -10.878 -7.915 1.00 98.44 89 VAL A C 1
ATOM 666 O O . VAL A 1 89 ? 7.492 -10.277 -7.949 1.00 98.44 89 VAL A O 1
ATOM 669 N N . GLN A 1 90 ? 6.321 -12.154 -8.296 1.00 98.19 90 GLN A N 1
ATOM 670 C CA . GLN A 1 90 ? 7.464 -12.900 -8.825 1.00 98.19 90 GLN A CA 1
ATOM 671 C C . GLN A 1 90 ? 7.967 -12.308 -10.149 1.00 98.19 90 GLN A C 1
ATOM 673 O O . GLN A 1 90 ? 9.173 -12.208 -10.362 1.00 98.19 90 GLN A O 1
ATOM 678 N N . ARG A 1 91 ? 7.060 -11.925 -11.049 1.00 97.75 91 ARG A N 1
ATOM 679 C CA . ARG A 1 91 ? 7.395 -11.423 -12.386 1.00 97.75 91 ARG A CA 1
ATOM 680 C C . ARG A 1 91 ? 8.001 -10.038 -12.385 1.00 97.75 91 ARG A C 1
ATOM 682 O O . ARG A 1 91 ? 8.976 -9.799 -13.090 1.00 97.75 91 ARG A O 1
ATOM 689 N N . GLU A 1 92 ? 7.399 -9.140 -11.628 1.00 97.56 92 GLU A N 1
ATOM 690 C CA . GLU A 1 92 ? 7.725 -7.723 -11.650 1.00 97.56 92 GLU A CA 1
ATOM 691 C C . GLU A 1 92 ? 8.960 -7.414 -10.792 1.00 97.56 92 GLU A C 1
ATOM 693 O O . GLU A 1 92 ? 9.675 -6.451 -11.067 1.00 97.56 92 GLU A O 1
ATOM 698 N N . SER A 1 93 ? 9.243 -8.214 -9.756 1.00 97.38 93 SER A N 1
ATOM 699 C CA . SER A 1 93 ? 10.343 -7.909 -8.835 1.00 97.38 93 SER A CA 1
ATOM 700 C C . SER A 1 93 ? 11.061 -9.104 -8.210 1.00 97.38 93 SER A C 1
ATOM 702 O O . SER A 1 93 ? 11.889 -8.887 -7.325 1.00 97.38 93 SER A O 1
ATOM 704 N N . SER A 1 94 ? 10.748 -10.343 -8.603 1.00 97.50 94 SER A N 1
ATOM 705 C CA . SER A 1 94 ? 11.246 -11.561 -7.942 1.00 97.50 94 SER A CA 1
ATOM 706 C C . SER A 1 94 ? 10.958 -11.607 -6.431 1.00 97.50 94 SER A C 1
ATOM 708 O O . SER A 1 94 ? 11.728 -12.182 -5.670 1.00 97.50 94 SER A O 1
ATOM 710 N N . GLY A 1 95 ? 9.864 -10.984 -5.973 1.00 97.88 95 GLY A N 1
ATOM 711 C CA . GLY A 1 95 ? 9.526 -10.921 -4.544 1.00 97.88 95 GLY A CA 1
ATOM 712 C C . GLY A 1 95 ? 10.144 -9.752 -3.775 1.00 97.88 95 GLY A C 1
ATOM 713 O O . GLY A 1 95 ? 9.895 -9.611 -2.582 1.00 97.88 95 GLY A O 1
ATOM 714 N N . HIS A 1 96 ? 10.912 -8.872 -4.416 1.00 98.44 96 HIS A N 1
ATOM 715 C CA . HIS A 1 96 ? 11.513 -7.726 -3.735 1.00 98.44 96 HIS A CA 1
ATOM 716 C C . HIS A 1 96 ? 10.566 -6.519 -3.736 1.00 98.44 96 HIS A C 1
ATOM 718 O O . HIS A 1 96 ? 10.300 -5.897 -4.768 1.00 98.44 96 HIS A O 1
ATOM 724 N N . TYR A 1 97 ? 10.060 -6.149 -2.560 1.00 98.44 97 TYR A N 1
ATOM 725 C CA . TYR A 1 97 ? 9.176 -4.991 -2.375 1.00 98.44 97 TYR A CA 1
ATOM 726 C C . TYR A 1 97 ? 9.929 -3.653 -2.401 1.00 98.44 97 TYR A C 1
ATOM 728 O O . TYR A 1 97 ? 9.305 -2.593 -2.429 1.00 98.44 97 TYR A O 1
ATOM 736 N N . THR A 1 98 ? 11.259 -3.680 -2.417 1.00 98.38 98 THR A N 1
ATOM 737 C CA . THR A 1 98 ? 12.125 -2.496 -2.507 1.00 98.38 98 THR A CA 1
ATOM 738 C C . THR A 1 98 ? 12.601 -2.201 -3.929 1.00 98.38 98 THR A C 1
ATOM 740 O O . THR A 1 98 ? 13.237 -1.169 -4.142 1.00 98.38 98 THR A O 1
ATOM 743 N N . SER A 1 99 ? 12.267 -3.050 -4.908 1.00 97.81 99 SER A N 1
ATOM 744 C CA . SER A 1 99 ? 12.741 -2.926 -6.289 1.00 97.81 99 SER A CA 1
ATOM 745 C C . SER A 1 99 ? 12.380 -1.597 -6.941 1.00 97.81 99 SER A C 1
ATOM 747 O O . SER A 1 99 ? 11.274 -1.070 -6.784 1.00 97.81 99 SER A O 1
ATOM 749 N N . VAL A 1 100 ? 13.317 -1.075 -7.728 1.00 97.94 100 VAL A N 1
ATOM 750 C CA . VAL A 1 100 ? 13.164 0.141 -8.527 1.00 97.94 100 VAL A CA 1
ATOM 751 C C . VAL A 1 100 ? 13.704 -0.146 -9.922 1.00 97.94 100 VAL A C 1
ATOM 753 O O . VAL A 1 100 ? 14.861 -0.530 -10.067 1.00 97.94 100 VAL A O 1
ATOM 756 N N . SER A 1 101 ? 12.876 0.031 -10.948 1.00 95.81 101 SER A N 1
ATOM 757 C CA . SER A 1 101 ? 13.322 -0.080 -12.337 1.00 95.81 101 SER A CA 1
ATOM 758 C C . SER A 1 101 ? 13.933 1.227 -12.838 1.00 95.81 101 SER A C 1
ATOM 760 O O . SER A 1 101 ? 13.617 2.318 -12.353 1.00 95.81 101 SER A O 1
ATOM 762 N N . ARG A 1 102 ? 14.760 1.123 -13.885 1.00 93.19 102 ARG A N 1
ATOM 763 C CA . ARG A 1 102 ? 15.350 2.279 -14.583 1.00 93.19 102 ARG A CA 1
ATOM 764 C C . ARG A 1 102 ? 14.288 3.243 -15.127 1.00 93.19 102 ARG A C 1
ATOM 766 O O . ARG A 1 102 ? 14.508 4.446 -15.132 1.00 93.19 102 ARG A O 1
ATOM 773 N N . SER A 1 103 ? 13.121 2.726 -15.516 1.00 92.81 103 SER A N 1
ATOM 774 C CA . SER A 1 103 ? 11.989 3.505 -16.044 1.00 92.81 103 SER A CA 1
ATOM 775 C C . SER A 1 103 ? 11.099 4.132 -14.958 1.00 92.81 103 SER A C 1
ATOM 777 O O . SER A 1 103 ? 10.047 4.687 -15.266 1.00 92.81 103 SER A O 1
ATOM 779 N N . GLY A 1 104 ? 11.486 4.049 -13.680 1.00 94.44 104 GLY A N 1
ATOM 780 C CA . GLY A 1 104 ? 10.808 4.747 -12.583 1.00 94.44 104 GLY A CA 1
ATOM 781 C C . GLY A 1 104 ? 9.616 4.012 -11.959 1.00 94.44 104 GLY A C 1
ATOM 782 O O . GLY A 1 104 ? 8.896 4.610 -11.149 1.00 94.44 104 GLY A O 1
ATOM 783 N N . TYR A 1 105 ? 9.414 2.731 -12.280 1.00 97.25 105 TYR A N 1
ATOM 784 C CA . TYR A 1 105 ? 8.450 1.866 -11.592 1.00 97.25 105 TYR A CA 1
ATOM 785 C C . TYR A 1 105 ? 9.055 1.302 -10.306 1.00 97.25 105 TYR A C 1
ATOM 787 O O . TYR A 1 105 ? 10.265 1.085 -10.211 1.00 97.25 105 TYR A O 1
ATOM 795 N N . ARG A 1 106 ? 8.223 1.131 -9.277 1.00 98.38 106 ARG A N 1
ATOM 796 C CA . ARG A 1 106 ? 8.688 0.883 -7.908 1.00 98.38 106 ARG A CA 1
ATOM 797 C C . ARG A 1 106 ? 7.856 -0.176 -7.194 1.00 98.38 106 ARG A C 1
ATOM 799 O O . ARG A 1 106 ? 6.642 -0.262 -7.391 1.00 98.38 106 ARG A O 1
ATOM 806 N N . GLY A 1 107 ? 8.511 -0.889 -6.288 1.00 98.31 107 GLY A N 1
ATOM 807 C CA . GLY A 1 107 ? 7.900 -1.875 -5.408 1.00 98.31 107 GLY A CA 1
ATOM 808 C C . GLY A 1 107 ? 7.713 -3.245 -6.051 1.00 98.31 107 GLY A C 1
ATOM 809 O O . GLY A 1 107 ? 8.078 -3.466 -7.207 1.00 98.31 107 GLY A O 1
ATOM 810 N N . ALA A 1 108 ? 7.097 -4.160 -5.306 1.00 98.31 108 ALA A N 1
ATOM 811 C CA . ALA A 1 108 ? 6.894 -5.536 -5.759 1.00 98.31 108 ALA A CA 1
ATOM 812 C C . ALA A 1 108 ? 5.967 -5.641 -6.974 1.00 98.31 108 ALA A C 1
ATOM 814 O O . ALA A 1 108 ? 6.059 -6.566 -7.767 1.00 98.31 108 ALA A O 1
ATOM 815 N N . TYR A 1 109 ? 5.079 -4.662 -7.123 1.00 98.19 109 TYR A N 1
ATOM 816 C CA . TYR A 1 109 ? 4.094 -4.600 -8.198 1.00 98.19 109 TYR A CA 1
ATOM 817 C C . TYR A 1 109 ? 4.523 -3.690 -9.349 1.00 98.19 109 TYR A C 1
ATOM 819 O O . TYR A 1 109 ? 3.691 -3.402 -10.204 1.00 98.19 109 TYR A O 1
ATOM 827 N N . GLN A 1 110 ? 5.760 -3.172 -9.316 1.00 97.94 110 GLN A N 1
ATOM 828 C CA . GLN A 1 110 ? 6.301 -2.217 -10.290 1.00 97.94 110 GLN A CA 1
ATOM 829 C C . GLN A 1 110 ? 5.268 -1.150 -10.677 1.00 97.94 110 GLN A C 1
ATOM 831 O O . GLN A 1 110 ? 4.870 -1.011 -11.827 1.00 97.94 110 GLN A O 1
ATOM 836 N N . MET A 1 111 ? 4.795 -0.387 -9.692 1.00 98.12 111 MET A N 1
ATOM 837 C CA . MET A 1 111 ? 3.827 0.687 -9.919 1.00 98.12 111 MET A CA 1
ATOM 838 C C . MET A 1 111 ? 4.540 1.993 -10.274 1.00 98.12 111 MET A C 1
ATOM 840 O O . MET A 1 111 ? 5.587 2.319 -9.709 1.00 98.12 111 MET A O 1
ATOM 844 N N . SER A 1 112 ? 3.950 2.780 -11.179 1.00 97.56 112 SER A N 1
ATOM 845 C CA . SER A 1 112 ? 4.430 4.136 -11.457 1.00 97.56 112 SER A CA 1
ATOM 846 C C . SER A 1 112 ? 4.139 5.068 -10.275 1.00 97.56 112 SER A C 1
ATOM 848 O O . SER A 1 112 ? 3.215 4.843 -9.489 1.00 97.56 112 SER A O 1
ATOM 850 N N . GLY A 1 113 ? 4.890 6.169 -10.160 1.00 97.44 113 GLY A N 1
ATOM 851 C CA . GLY A 1 113 ? 4.643 7.168 -9.113 1.00 97.44 113 GLY A CA 1
ATOM 852 C C . GLY A 1 113 ? 3.235 7.777 -9.170 1.00 97.44 113 GLY A C 1
ATOM 853 O O . GLY A 1 113 ? 2.629 8.021 -8.129 1.00 97.44 113 GLY A O 1
ATOM 854 N N . ALA A 1 114 ? 2.689 7.981 -10.374 1.00 97.94 114 ALA A N 1
ATOM 855 C CA . ALA A 1 114 ? 1.329 8.486 -10.556 1.00 97.94 114 ALA A CA 1
ATOM 856 C C . ALA A 1 114 ? 0.272 7.472 -10.091 1.00 97.94 114 ALA A C 1
ATOM 858 O O . ALA A 1 114 ? -0.648 7.849 -9.365 1.00 97.94 114 ALA A O 1
ATOM 859 N N . LEU A 1 115 ? 0.440 6.188 -10.432 1.00 98.06 115 LEU A N 1
ATOM 860 C CA . LEU A 1 115 ? -0.462 5.121 -9.994 1.00 98.06 115 LEU A CA 1
ATOM 861 C C . LEU A 1 115 ? -0.437 4.961 -8.466 1.00 98.06 115 LEU A C 1
ATOM 863 O O . LEU A 1 115 ? -1.492 4.907 -7.835 1.00 98.06 115 LEU A O 1
ATOM 867 N N . GLY A 1 116 ? 0.758 4.985 -7.864 1.00 97.94 116 GLY A N 1
ATOM 868 C CA . GLY A 1 116 ? 0.919 4.969 -6.410 1.00 97.94 116 GLY A CA 1
ATOM 869 C C . GLY A 1 116 ? 0.266 6.166 -5.723 1.00 97.94 116 GLY A C 1
ATOM 870 O O . GLY A 1 116 ? -0.416 5.997 -4.723 1.00 97.94 116 GLY A O 1
ATOM 871 N N . ARG A 1 117 ? 0.382 7.387 -6.255 1.00 98.12 117 ARG A N 1
ATOM 872 C CA . ARG A 1 117 ? -0.350 8.531 -5.682 1.00 98.12 117 ARG A CA 1
ATOM 873 C C . ARG A 1 117 ? -1.861 8.370 -5.830 1.00 98.12 117 ARG A C 1
ATOM 875 O O . ARG A 1 117 ? -2.579 8.572 -4.852 1.00 98.12 117 ARG A O 1
ATOM 882 N N . GLY A 1 118 ? -2.339 7.972 -7.008 1.00 98.06 118 GLY A N 1
ATOM 883 C CA . GLY A 1 118 ? -3.763 7.773 -7.288 1.00 98.06 118 GLY A CA 1
ATOM 884 C C . GLY A 1 118 ? -4.422 6.785 -6.325 1.00 98.06 118 GLY A C 1
ATOM 885 O O . GLY A 1 118 ? -5.459 7.093 -5.736 1.00 98.06 118 GLY A O 1
ATOM 886 N N . VAL A 1 119 ? -3.780 5.640 -6.073 1.00 98.44 119 VAL A N 1
ATOM 887 C CA . VAL A 1 119 ? -4.358 4.599 -5.210 1.00 98.44 119 VAL A CA 1
ATOM 888 C C . VAL A 1 119 ? -4.498 5.029 -3.749 1.00 98.44 119 VAL A C 1
ATOM 890 O O . VAL A 1 119 ? -5.423 4.582 -3.079 1.00 98.44 119 VAL A O 1
ATOM 893 N N . THR A 1 120 ? -3.679 5.960 -3.244 1.00 98.50 120 THR A N 1
ATOM 894 C CA . THR A 1 120 ? -3.867 6.483 -1.874 1.00 98.50 120 THR A CA 1
ATOM 895 C C . THR A 1 120 ? -5.208 7.197 -1.686 1.00 98.50 120 THR A C 1
ATOM 897 O O . THR A 1 120 ? -5.780 7.179 -0.601 1.00 98.50 120 THR A O 1
ATOM 900 N N . TRP A 1 121 ? -5.757 7.820 -2.732 1.00 98.00 121 TRP A N 1
ATOM 901 C CA . TRP A 1 121 ? -7.091 8.420 -2.667 1.00 98.00 121 TRP A CA 1
ATOM 902 C C . TRP A 1 121 ? -8.181 7.350 -2.660 1.00 98.00 121 TRP A C 1
ATOM 904 O O . TRP A 1 121 ? -9.153 7.464 -1.917 1.00 98.00 121 TRP A O 1
ATOM 914 N N . MET A 1 122 ? -7.979 6.275 -3.423 1.00 98.06 122 MET A N 1
ATOM 915 C CA . MET A 1 122 ? -8.890 5.129 -3.474 1.00 98.06 122 MET A CA 1
ATOM 916 C C . MET A 1 122 ? -8.931 4.370 -2.137 1.00 98.06 122 MET A C 1
ATOM 918 O O . MET A 1 122 ? -10.004 3.994 -1.670 1.00 98.06 122 MET A O 1
ATOM 922 N N . MET A 1 123 ? -7.776 4.193 -1.488 1.00 98.12 123 MET A N 1
ATOM 923 C CA . MET A 1 123 ? -7.647 3.483 -0.208 1.00 98.12 123 MET A CA 1
ATOM 924 C C . MET A 1 123 ? -8.256 4.239 0.981 1.00 98.12 123 MET A C 1
ATOM 926 O O . MET A 1 123 ? -8.592 3.611 1.986 1.00 98.12 123 MET A O 1
ATOM 930 N N . LEU A 1 124 ? -8.415 5.565 0.890 1.00 97.44 124 LEU A N 1
ATOM 931 C CA . LEU A 1 124 ? -8.784 6.413 2.026 1.00 97.44 124 LEU A CA 1
ATOM 932 C C . LEU A 1 124 ? -10.111 6.005 2.675 1.00 97.44 124 LEU A C 1
ATOM 934 O O . LEU A 1 124 ? -10.162 5.839 3.890 1.00 97.44 124 LEU A O 1
ATOM 938 N N . LYS A 1 125 ? -11.180 5.829 1.884 1.00 95.81 125 LYS A N 1
ATOM 939 C CA . LYS A 1 125 ? -12.526 5.551 2.421 1.00 95.81 125 LYS A CA 1
ATOM 940 C C . LYS A 1 125 ? -12.542 4.308 3.305 1.00 95.81 125 LYS A C 1
ATOM 942 O O . LYS A 1 125 ? -13.160 4.318 4.361 1.00 95.81 125 LYS A O 1
ATOM 947 N N . GLU A 1 126 ? -11.870 3.253 2.868 1.00 94.69 126 GLU A N 1
ATOM 948 C CA . GLU A 1 126 ? -11.791 2.012 3.627 1.00 94.69 126 GLU A CA 1
ATOM 949 C C . GLU A 1 126 ? -10.924 2.170 4.876 1.00 94.69 126 GLU A C 1
ATOM 951 O O . GLU A 1 126 ? -11.328 1.772 5.963 1.00 94.69 126 GLU A O 1
ATOM 956 N N . HIS A 1 127 ? -9.756 2.796 4.745 1.00 95.44 127 HIS A N 1
ATOM 957 C CA . HIS A 1 127 ? -8.844 2.923 5.874 1.00 95.44 127 HIS A CA 1
ATOM 958 C C . HIS A 1 127 ? -9.397 3.837 6.970 1.00 95.44 127 HIS A C 1
ATOM 960 O O . HIS A 1 127 ? -9.055 3.625 8.126 1.00 95.44 127 HIS A O 1
ATOM 966 N N . ARG A 1 128 ? -10.315 4.767 6.662 1.00 95.31 128 ARG A N 1
ATOM 967 C CA . ARG A 1 128 ? -11.072 5.507 7.690 1.00 95.31 128 ARG A CA 1
ATOM 968 C C . ARG A 1 128 ? -11.883 4.584 8.601 1.00 95.31 128 ARG A C 1
ATOM 970 O O . ARG A 1 128 ? -11.976 4.858 9.789 1.00 95.31 128 ARG A O 1
ATOM 977 N N . ALA A 1 129 ? -12.429 3.491 8.067 1.00 90.31 129 ALA A N 1
ATOM 978 C CA . ALA A 1 129 ? -13.164 2.508 8.861 1.00 90.31 129 ALA A CA 1
ATOM 979 C C . ALA A 1 129 ? -12.238 1.621 9.714 1.00 90.31 129 ALA A C 1
ATOM 981 O O . ALA A 1 129 ? -12.658 1.139 10.758 1.00 90.31 129 ALA A O 1
ATOM 982 N N . LEU A 1 130 ? -10.988 1.410 9.281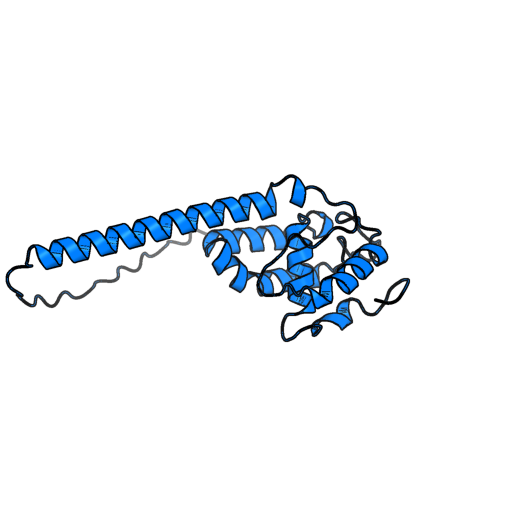 1.00 88.44 130 LEU A N 1
ATOM 983 C CA . LEU A 1 130 ? -10.022 0.541 9.968 1.00 88.44 130 LEU A CA 1
ATOM 984 C C . LEU A 1 130 ? -9.157 1.279 11.000 1.00 88.44 130 LEU A C 1
ATOM 986 O O . LEU A 1 130 ? -8.798 0.711 12.027 1.00 88.44 130 LEU A O 1
ATOM 990 N N . LEU A 1 131 ? -8.782 2.523 10.702 1.00 90.62 131 LEU A N 1
ATOM 991 C CA . LEU A 1 131 ? -7.825 3.313 11.480 1.00 90.62 131 LEU A CA 1
ATOM 992 C C . LEU A 1 131 ? -8.467 4.500 12.200 1.00 90.62 131 LEU A C 1
ATOM 994 O O . LEU A 1 131 ? -7.829 5.069 13.072 1.00 90.62 131 LEU A O 1
ATOM 998 N N . GLY A 1 132 ? -9.687 4.894 11.834 1.00 90.88 132 GLY A N 1
ATOM 999 C CA . GLY A 1 132 ? -10.223 6.206 12.186 1.00 90.88 132 GLY A CA 1
ATOM 1000 C C . GLY A 1 132 ? -9.863 7.273 11.147 1.00 90.88 132 GLY A C 1
ATOM 1001 O O . GLY A 1 132 ? -8.970 7.108 10.309 1.00 90.88 132 GLY A O 1
ATOM 1002 N N . SER A 1 133 ? -10.624 8.371 11.144 1.00 92.06 133 SER A N 1
ATOM 1003 C CA . SER A 1 133 ? -10.541 9.391 10.091 1.00 92.06 133 SER A CA 1
ATOM 1004 C C . SER A 1 133 ? -9.193 10.111 10.039 1.00 92.06 133 SER A C 1
ATOM 1006 O O . SER A 1 133 ? -8.669 10.335 8.943 1.00 92.06 133 SER A O 1
ATOM 1008 N N . ASN A 1 134 ? -8.637 10.460 11.200 1.00 92.88 134 ASN A N 1
ATOM 1009 C CA . ASN A 1 134 ? -7.415 11.256 11.302 1.00 92.88 134 ASN A CA 1
ATOM 1010 C C . ASN A 1 134 ? -6.190 10.420 10.934 1.00 92.88 134 ASN A C 1
ATOM 1012 O O . ASN A 1 134 ? -5.394 10.811 10.079 1.00 92.88 134 ASN A O 1
ATOM 1016 N N . GLU A 1 135 ? -6.090 9.228 11.505 1.00 94.25 135 GLU A N 1
ATOM 1017 C CA . GLU A 1 135 ? -5.022 8.267 11.278 1.00 94.25 135 GLU A CA 1
ATOM 1018 C C . GLU A 1 135 ? -5.011 7.844 9.808 1.00 94.25 135 GLU A C 1
ATOM 1020 O O . GLU A 1 135 ? -3.977 7.916 9.148 1.00 94.25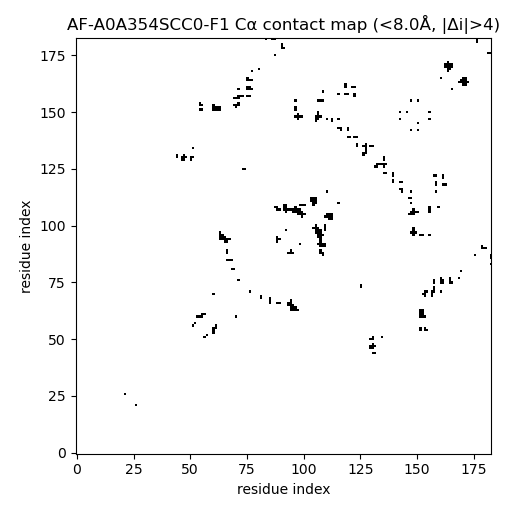 135 GLU A O 1
ATOM 1025 N N . ALA A 1 136 ? -6.162 7.499 9.224 1.00 96.06 136 ALA A N 1
ATOM 1026 C CA . ALA A 1 136 ? -6.230 7.154 7.805 1.00 96.06 136 ALA A CA 1
ATOM 1027 C C . ALA A 1 136 ? -5.737 8.296 6.904 1.00 96.06 136 ALA A C 1
ATOM 1029 O O . ALA A 1 136 ? -4.993 8.054 5.950 1.00 96.06 136 ALA A O 1
ATOM 1030 N N . GLN A 1 137 ? -6.108 9.544 7.207 1.00 97.00 137 GLN A N 1
ATOM 1031 C CA . GLN A 1 137 ? -5.636 10.704 6.453 1.00 97.00 137 GLN A CA 1
ATOM 1032 C C . GLN A 1 137 ? -4.114 10.864 6.572 1.00 97.00 137 GLN A C 1
ATOM 1034 O O . GLN A 1 137 ? -3.443 11.036 5.551 1.00 97.00 137 GLN A O 1
ATOM 1039 N N . GLN A 1 138 ? -3.563 10.758 7.783 1.00 96.25 138 GLN A N 1
ATOM 1040 C CA . GLN A 1 138 ? -2.120 10.824 8.029 1.00 96.25 138 GLN A CA 1
ATOM 1041 C C . GLN A 1 138 ? -1.367 9.702 7.303 1.00 96.25 138 GLN A C 1
ATOM 1043 O O . GLN A 1 138 ? -0.356 9.968 6.649 1.00 96.25 138 GLN A O 1
ATOM 1048 N N . ALA A 1 139 ? -1.884 8.469 7.337 1.00 96.75 139 ALA A N 1
ATOM 1049 C CA . ALA A 1 139 ? -1.331 7.346 6.584 1.00 96.75 139 ALA A CA 1
ATOM 1050 C C . ALA A 1 139 ? -1.283 7.660 5.086 1.00 96.75 139 ALA A C 1
ATOM 1052 O O . ALA A 1 139 ? -0.229 7.528 4.467 1.00 96.75 139 ALA A O 1
ATOM 1053 N N . MET A 1 140 ? -2.391 8.122 4.497 1.00 97.94 140 MET A N 1
ATOM 1054 C CA . MET A 1 140 ? -2.430 8.420 3.063 1.00 97.94 140 MET A CA 1
ATOM 1055 C C . MET A 1 140 ? -1.491 9.568 2.680 1.00 97.94 140 MET A C 1
ATOM 1057 O O . MET A 1 140 ? -0.829 9.480 1.648 1.00 97.94 140 MET A O 1
ATOM 1061 N N . VAL A 1 141 ? -1.389 10.624 3.495 1.00 97.62 141 VAL A N 1
ATOM 1062 C CA . VAL A 1 141 ? -0.422 11.715 3.273 1.00 97.62 141 VAL A CA 1
ATOM 1063 C C . VAL A 1 141 ? 1.005 11.174 3.288 1.00 97.62 141 VAL A C 1
ATOM 1065 O O . VAL A 1 141 ? 1.747 11.412 2.335 1.00 97.62 141 VAL A O 1
ATOM 1068 N N . LYS A 1 142 ? 1.360 10.379 4.304 1.00 97.69 142 LYS A N 1
ATOM 1069 C CA . LYS A 1 142 ? 2.676 9.736 4.410 1.00 97.69 142 LYS A CA 1
ATOM 1070 C C . LYS A 1 142 ? 2.984 8.870 3.188 1.00 97.69 142 LYS A C 1
ATOM 1072 O O . LYS A 1 142 ? 4.086 8.936 2.654 1.00 97.69 142 LYS A O 1
ATOM 1077 N N . LEU A 1 143 ? 2.023 8.082 2.709 1.00 98.19 143 LEU A N 1
ATOM 1078 C CA . LEU A 1 143 ? 2.213 7.239 1.525 1.00 98.19 143 LEU A CA 1
ATOM 1079 C C . LEU A 1 143 ? 2.409 8.065 0.250 1.00 98.19 143 LEU A C 1
ATOM 1081 O O . LEU A 1 143 ? 3.281 7.734 -0.546 1.00 98.19 143 LEU A O 1
ATOM 1085 N N . ARG A 1 144 ? 1.663 9.161 0.056 1.00 97.12 144 ARG A N 1
ATOM 1086 C CA . ARG A 1 144 ? 1.784 10.021 -1.141 1.00 97.12 144 ARG A CA 1
ATOM 1087 C C . ARG A 1 144 ? 3.162 10.654 -1.290 1.00 97.12 144 ARG A C 1
ATOM 1089 O O . ARG A 1 144 ? 3.611 10.843 -2.419 1.00 97.12 144 ARG A O 1
ATOM 1096 N N . THR A 1 145 ? 3.797 11.002 -0.175 1.00 96.75 145 THR A N 1
ATOM 1097 C CA . THR A 1 145 ? 5.124 11.634 -0.147 1.00 96.75 145 THR A CA 1
ATOM 1098 C C . THR A 1 145 ? 6.265 10.622 -0.061 1.00 96.75 145 THR A C 1
ATOM 1100 O O . THR A 1 145 ? 7.425 10.983 -0.237 1.00 96.75 145 THR A O 1
ATOM 1103 N N . THR A 1 146 ? 5.958 9.342 0.153 1.00 97.62 146 THR A N 1
ATOM 1104 C CA . THR A 1 146 ? 6.949 8.268 0.243 1.00 97.62 146 THR A CA 1
ATOM 1105 C C . THR A 1 146 ? 7.002 7.488 -1.076 1.00 97.62 146 THR A C 1
ATOM 1107 O O . THR A 1 146 ? 5.959 7.067 -1.575 1.00 97.62 146 THR A O 1
ATOM 1110 N N . PRO A 1 147 ? 8.184 7.219 -1.661 1.00 97.62 147 PRO A N 1
ATOM 1111 C CA . PRO A 1 147 ? 8.291 6.313 -2.804 1.00 97.62 147 PRO A CA 1
ATOM 1112 C C . PRO A 1 147 ? 7.723 4.922 -2.487 1.00 97.62 147 PRO A C 1
ATOM 1114 O O . PRO A 1 147 ? 7.969 4.392 -1.407 1.00 97.62 147 PRO A O 1
ATOM 1117 N N . ILE A 1 148 ? 7.032 4.295 -3.444 1.00 98.44 148 ILE A N 1
ATOM 1118 C CA . ILE A 1 148 ? 6.372 2.984 -3.258 1.00 98.44 148 ILE A CA 1
ATOM 1119 C C . ILE A 1 148 ? 7.355 1.900 -2.792 1.00 98.44 148 ILE A C 1
ATOM 1121 O O . ILE A 1 148 ? 7.007 1.095 -1.940 1.00 98.44 148 ILE A O 1
ATOM 1125 N N . SER A 1 149 ? 8.604 1.917 -3.269 1.00 98.25 149 SER A N 1
ATOM 1126 C CA . SER A 1 149 ? 9.658 0.985 -2.830 1.00 98.25 149 SER A CA 1
ATOM 1127 C C . SER A 1 149 ? 10.020 1.107 -1.343 1.00 98.25 149 SER A C 1
ATOM 1129 O O . SER A 1 149 ? 10.631 0.207 -0.774 1.00 98.25 149 SER A O 1
ATOM 1131 N N . LYS A 1 150 ? 9.646 2.215 -0.691 1.00 98.25 150 LYS A N 1
ATOM 1132 C CA . LYS A 1 150 ? 9.803 2.423 0.753 1.00 98.25 150 LYS A CA 1
ATOM 1133 C C . LYS A 1 150 ? 8.528 2.117 1.539 1.00 98.25 150 LYS A C 1
ATOM 1135 O O . LYS A 1 150 ? 8.583 2.100 2.766 1.00 98.25 150 LYS A O 1
ATOM 1140 N N . TRP A 1 151 ? 7.399 1.868 0.877 1.00 98.44 151 TRP A N 1
ATOM 1141 C CA . TRP A 1 151 ? 6.182 1.440 1.560 1.00 98.44 151 TRP A CA 1
ATOM 1142 C C . TRP A 1 151 ? 6.397 0.063 2.184 1.00 98.44 151 TRP A C 1
ATOM 1144 O O . TRP A 1 151 ? 7.136 -0.770 1.649 1.00 98.44 151 TRP A O 1
ATOM 1154 N N . THR A 1 152 ? 5.739 -0.173 3.315 1.00 98.38 152 THR A N 1
ATOM 1155 C CA . THR A 1 152 ? 5.690 -1.505 3.912 1.00 98.38 152 THR A CA 1
ATOM 1156 C C . THR A 1 152 ? 4.948 -2.464 2.988 1.00 98.38 152 THR A C 1
ATOM 1158 O O . THR A 1 152 ? 4.179 -2.051 2.108 1.00 98.38 152 THR A O 1
ATOM 1161 N N . ARG A 1 153 ? 5.166 -3.759 3.194 1.00 98.19 153 ARG A N 1
ATOM 1162 C CA . ARG A 1 153 ? 4.530 -4.806 2.403 1.00 98.19 153 ARG A CA 1
ATOM 1163 C C . ARG A 1 153 ? 3.003 -4.713 2.439 1.00 98.19 153 ARG A C 1
ATOM 1165 O O . ARG A 1 153 ? 2.371 -4.763 1.385 1.00 98.19 153 ARG A O 1
ATOM 1172 N N . TYR A 1 154 ? 2.427 -4.443 3.615 1.00 98.44 154 TYR A N 1
ATOM 1173 C CA . TYR A 1 154 ? 0.988 -4.210 3.782 1.00 98.44 154 TYR A CA 1
ATOM 1174 C C . TYR A 1 154 ? 0.446 -3.149 2.816 1.00 98.44 154 TYR A C 1
ATOM 1176 O O . TYR A 1 154 ? -0.551 -3.382 2.136 1.00 98.44 154 TYR A O 1
ATOM 1184 N N . TRP A 1 155 ? 1.103 -1.989 2.720 1.00 98.56 155 TRP A N 1
ATOM 1185 C CA . TRP A 1 155 ? 0.603 -0.880 1.904 1.00 98.56 155 TRP A CA 1
ATOM 1186 C C . TRP A 1 155 ? 0.731 -1.133 0.404 1.00 98.56 155 TRP A C 1
ATOM 1188 O O . TRP A 1 155 ? -0.122 -0.692 -0.365 1.00 98.56 155 TRP A O 1
ATOM 1198 N N . GLN A 1 156 ? 1.758 -1.869 -0.024 1.00 98.75 156 GLN A N 1
ATOM 1199 C CA . GLN A 1 156 ? 1.871 -2.294 -1.418 1.00 98.75 156 GLN A CA 1
ATOM 1200 C C . GLN A 1 156 ? 0.800 -3.338 -1.773 1.00 98.75 156 GLN A C 1
ATOM 1202 O O . GLN A 1 156 ? 0.165 -3.222 -2.821 1.00 98.75 156 GLN A O 1
ATOM 1207 N N . ASP A 1 157 ? 0.537 -4.302 -0.887 1.00 98.69 157 ASP A N 1
ATOM 1208 C CA . ASP A 1 157 ? -0.516 -5.311 -1.069 1.00 98.69 157 ASP A CA 1
ATOM 1209 C C . ASP A 1 157 ? -1.926 -4.687 -1.078 1.00 98.69 157 ASP A C 1
ATOM 1211 O O . ASP A 1 157 ? -2.780 -5.058 -1.894 1.00 98.69 157 ASP A O 1
ATOM 1215 N N . ALA A 1 158 ? -2.166 -3.699 -0.208 1.00 98.56 158 ALA A N 1
ATOM 1216 C CA . ALA A 1 158 ? -3.400 -2.917 -0.172 1.00 98.56 158 ALA A CA 1
ATOM 1217 C C . ALA A 1 158 ? -3.599 -2.127 -1.469 1.00 98.56 158 ALA A C 1
ATOM 1219 O O . ALA A 1 158 ? -4.692 -2.139 -2.044 1.00 98.56 158 ALA A O 1
ATOM 1220 N N . ALA A 1 159 ? -2.536 -1.491 -1.968 1.00 98.75 159 ALA A N 1
ATOM 1221 C CA . ALA A 1 159 ? -2.568 -0.754 -3.222 1.00 98.75 159 ALA A CA 1
ATOM 1222 C C . ALA A 1 159 ? -2.879 -1.671 -4.411 1.00 98.75 159 ALA A C 1
ATOM 1224 O O . ALA A 1 159 ? -3.799 -1.376 -5.177 1.00 98.75 159 ALA A O 1
ATOM 1225 N N . PHE A 1 160 ? -2.184 -2.808 -4.528 1.00 98.75 160 PHE A N 1
ATOM 1226 C CA . PHE A 1 160 ? -2.473 -3.808 -5.556 1.00 98.75 160 PHE A CA 1
ATOM 1227 C C . PHE A 1 160 ? -3.940 -4.236 -5.505 1.00 98.75 160 PHE A C 1
ATOM 1229 O O . PHE A 1 160 ? -4.651 -4.112 -6.500 1.00 98.75 160 PHE A O 1
ATOM 1236 N N . SER A 1 161 ? -4.411 -4.684 -4.338 1.00 98.69 161 SER A N 1
ATOM 1237 C CA . SER A 1 161 ? -5.773 -5.201 -4.176 1.00 98.69 161 SER A CA 1
ATOM 1238 C C . SER A 1 161 ? -6.814 -4.147 -4.551 1.00 98.69 161 SER A C 1
ATOM 1240 O O . SER A 1 161 ? -7.754 -4.439 -5.292 1.00 98.69 161 SER A O 1
ATOM 1242 N N . THR A 1 162 ? -6.605 -2.906 -4.103 1.00 98.62 162 THR A N 1
ATOM 1243 C CA . THR A 1 162 ? -7.479 -1.764 -4.394 1.00 98.62 162 THR A CA 1
ATOM 1244 C C . THR A 1 162 ? -7.540 -1.472 -5.887 1.00 98.62 162 THR A C 1
ATOM 1246 O O . THR A 1 162 ? -8.633 -1.397 -6.438 1.00 98.62 162 THR A O 1
ATOM 1249 N N . ILE A 1 163 ? -6.397 -1.349 -6.570 1.00 98.56 163 ILE A N 1
ATOM 1250 C CA . ILE A 1 163 ? -6.357 -1.085 -8.019 1.00 98.56 163 ILE A CA 1
ATOM 1251 C C . ILE A 1 163 ? -7.002 -2.239 -8.780 1.00 98.56 163 ILE A C 1
ATOM 1253 O O . ILE A 1 163 ? -7.861 -2.027 -9.634 1.00 98.56 163 ILE A O 1
ATOM 1257 N N . TYR A 1 164 ? -6.601 -3.467 -8.461 1.00 98.50 164 TYR A N 1
ATOM 1258 C CA . TYR A 1 164 ? -6.989 -4.654 -9.206 1.00 98.50 164 TYR A CA 1
ATOM 1259 C C . TYR A 1 164 ? -8.500 -4.926 -9.111 1.00 98.50 164 TYR A C 1
ATOM 1261 O O . TYR A 1 164 ? -9.103 -5.370 -10.091 1.00 98.50 164 TYR A O 1
ATOM 1269 N N . ASN A 1 165 ? -9.129 -4.596 -7.975 1.00 98.38 165 ASN A N 1
ATOM 1270 C CA . ASN A 1 165 ? -10.525 -4.932 -7.676 1.00 98.38 165 ASN A CA 1
ATOM 1271 C C . ASN A 1 165 ? -11.464 -3.728 -7.448 1.00 98.38 165 ASN A C 1
ATOM 1273 O O . ASN A 1 165 ? -12.580 -3.938 -6.979 1.00 98.38 165 ASN A O 1
ATOM 1277 N N . TRP A 1 166 ? -11.060 -2.494 -7.778 1.00 96.50 166 TRP A N 1
ATOM 1278 C CA . TRP A 1 166 ? -11.789 -1.266 -7.408 1.00 96.50 166 TRP A CA 1
ATOM 1279 C C . TRP A 1 166 ? -13.285 -1.265 -7.757 1.00 96.50 166 TRP A C 1
ATOM 1281 O O . TRP A 1 166 ? -14.126 -1.108 -6.873 1.00 96.50 166 TRP A O 1
ATOM 1291 N N . LYS A 1 167 ? -13.624 -1.419 -9.048 1.00 96.19 167 LYS A N 1
ATOM 1292 C CA . LYS A 1 167 ? -15.024 -1.411 -9.521 1.00 96.19 167 LYS A CA 1
ATOM 1293 C C . LYS A 1 167 ? -15.660 -2.792 -9.409 1.00 96.19 167 LYS A C 1
ATOM 1295 O O . LYS A 1 167 ? -16.802 -2.932 -8.995 1.00 96.19 167 LYS A O 1
ATOM 1300 N N . LYS A 1 168 ? -14.908 -3.804 -9.833 1.00 96.69 168 LYS A N 1
ATOM 1301 C CA . LYS A 1 168 ? -15.246 -5.226 -9.749 1.00 96.69 168 LYS A CA 1
ATOM 1302 C C . LYS A 1 168 ? -13.964 -6.049 -9.723 1.00 96.69 168 LYS A C 1
ATOM 1304 O O . LYS A 1 168 ? -12.888 -5.531 -10.041 1.00 96.69 168 LYS A O 1
ATOM 1309 N N . THR A 1 169 ? -14.080 -7.329 -9.387 1.00 97.69 169 THR A N 1
ATOM 1310 C CA . THR A 1 169 ? -12.961 -8.278 -9.431 1.00 97.69 169 THR A CA 1
ATOM 1311 C C . THR A 1 169 ? -12.249 -8.202 -10.786 1.00 97.69 169 THR A C 1
ATOM 1313 O O . THR A 1 169 ? -12.913 -8.223 -11.823 1.00 97.69 169 THR A O 1
ATOM 1316 N N . LYS A 1 170 ? -10.913 -8.078 -10.783 1.00 97.31 170 LYS A N 1
ATOM 1317 C CA . LYS A 1 170 ? -10.057 -7.942 -11.985 1.00 97.31 170 LYS A CA 1
ATOM 1318 C C . LYS A 1 170 ? -10.264 -6.671 -12.830 1.00 97.31 170 LYS A C 1
ATOM 1320 O O . LYS A 1 170 ? -9.659 -6.552 -13.893 1.00 97.31 170 LYS A O 1
ATOM 1325 N N . SER A 1 171 ? -11.056 -5.689 -12.390 1.00 97.69 171 SER A N 1
ATOM 1326 C CA . SER A 1 171 ? -11.287 -4.447 -13.157 1.00 97.69 171 SER A CA 1
ATOM 1327 C C . SER A 1 171 ? -10.016 -3.638 -13.457 1.00 97.69 171 SER A C 1
ATOM 1329 O O . SER A 1 171 ? -9.964 -2.942 -14.471 1.00 97.69 171 SER A O 1
ATOM 1331 N N . GLY A 1 172 ? -8.983 -3.757 -12.619 1.00 97.56 172 GLY A N 1
ATOM 1332 C CA . GLY A 1 172 ? -7.675 -3.130 -12.820 1.00 97.56 172 GLY A CA 1
ATOM 1333 C C . GLY A 1 172 ? -6.612 -4.038 -13.443 1.00 97.56 172 GLY A C 1
ATOM 1334 O O . GLY A 1 172 ? -5.461 -3.622 -13.540 1.00 97.56 172 GLY A O 1
ATOM 1335 N N . ALA A 1 173 ? -6.950 -5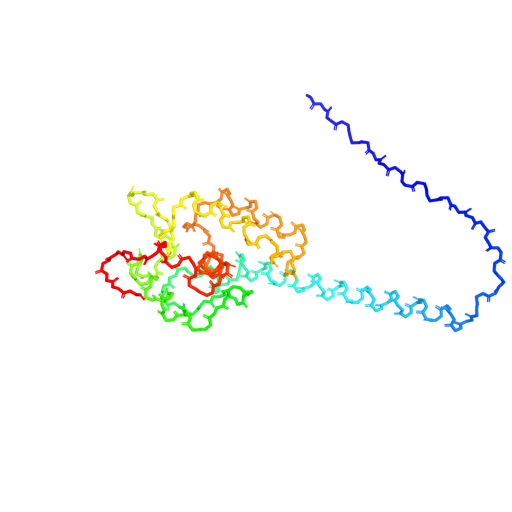.259 -13.875 1.00 97.31 173 ALA A N 1
ATOM 1336 C CA . ALA A 1 173 ? -5.958 -6.254 -14.305 1.00 97.31 173 ALA A CA 1
ATOM 1337 C C . ALA A 1 173 ? -5.055 -5.781 -15.457 1.00 97.31 173 ALA A C 1
ATOM 1339 O O . ALA A 1 173 ? -3.892 -6.169 -15.535 1.00 97.31 173 ALA A O 1
ATOM 1340 N N . LYS A 1 174 ? -5.552 -4.881 -16.314 1.00 96.44 174 LYS A N 1
ATOM 1341 C CA . LYS A 1 174 ? -4.785 -4.305 -17.429 1.00 96.44 174 LYS A CA 1
ATOM 1342 C C . LYS A 1 174 ? -3.508 -3.568 -17.008 1.00 96.44 174 LYS A C 1
ATOM 1344 O O . LYS A 1 174 ? -2.617 -3.436 -17.838 1.00 96.44 174 LYS A O 1
ATOM 1349 N N . HIS A 1 175 ? -3.398 -3.124 -15.753 1.00 96.69 175 HIS A N 1
ATOM 1350 C CA . HIS A 1 175 ? -2.169 -2.516 -15.236 1.00 96.69 175 HIS A CA 1
ATOM 1351 C C . HIS A 1 175 ? -0.996 -3.509 -15.154 1.00 96.69 175 HIS A C 1
ATOM 1353 O O . HIS A 1 175 ? 0.145 -3.067 -15.109 1.00 96.69 175 HIS A O 1
ATOM 1359 N N . TRP A 1 176 ? -1.265 -4.821 -15.199 1.00 96.62 176 TRP A N 1
ATOM 1360 C CA . TRP A 1 176 ? -0.266 -5.894 -15.091 1.00 96.62 176 TRP A CA 1
ATOM 1361 C C . TRP A 1 176 ? -0.383 -6.939 -16.210 1.00 96.62 176 TRP A C 1
ATOM 1363 O O . TRP A 1 176 ? -0.069 -8.111 -16.007 1.00 96.62 176 TRP A O 1
ATOM 1373 N N . ARG A 1 177 ? -0.850 -6.536 -17.400 1.00 89.31 177 ARG A N 1
ATOM 1374 C CA . ARG A 1 177 ? -1.059 -7.451 -18.540 1.00 89.31 177 ARG A CA 1
ATOM 1375 C C . ARG A 1 177 ? 0.228 -7.880 -19.267 1.00 89.31 177 ARG A C 1
ATOM 1377 O O . ARG A 1 177 ? 0.172 -8.836 -20.029 1.00 89.31 177 ARG A O 1
ATOM 1384 N N . GLY A 1 178 ? 1.337 -7.159 -19.080 1.00 85.12 178 GLY A N 1
ATOM 1385 C CA . GLY A 1 178 ? 2.622 -7.414 -19.749 1.00 85.12 178 GLY A CA 1
ATOM 1386 C C . GLY A 1 178 ? 3.636 -8.159 -18.876 1.00 85.12 178 GLY A C 1
ATOM 1387 O O . GLY A 1 178 ? 3.267 -8.747 -17.866 1.00 85.12 178 GLY A O 1
ATOM 1388 N N . GLY A 1 179 ? 4.915 -8.089 -19.256 1.00 86.25 179 GLY A N 1
ATOM 1389 C CA . GLY A 1 179 ? 6.043 -8.629 -18.489 1.00 86.25 179 GLY A CA 1
ATOM 1390 C C . GLY A 1 179 ? 6.659 -9.890 -19.101 1.00 86.25 179 GLY A C 1
ATOM 1391 O O . GLY A 1 179 ? 6.297 -10.305 -20.197 1.00 86.25 179 GLY A O 1
ATOM 1392 N N . ARG A 1 180 ? 7.614 -10.494 -18.380 1.00 86.88 180 ARG A N 1
ATOM 1393 C CA . ARG A 1 180 ? 8.411 -11.640 -18.862 1.00 86.88 180 ARG A CA 1
ATOM 1394 C C . ARG A 1 180 ? 7.587 -12.924 -19.076 1.00 86.88 180 ARG A C 1
ATOM 1396 O O . ARG A 1 180 ? 7.997 -13.759 -19.869 1.00 86.88 180 ARG A O 1
ATOM 1403 N N . TRP A 1 181 ? 6.452 -13.089 -18.386 1.00 93.56 181 TRP A N 1
ATOM 1404 C CA . TRP A 1 181 ? 5.501 -14.197 -18.585 1.00 93.56 181 TRP A CA 1
ATOM 1405 C C . TRP A 1 181 ? 4.074 -13.826 -18.149 1.00 93.56 181 TRP A C 1
ATOM 1407 O O . TRP A 1 181 ? 3.840 -12.779 -17.536 1.00 93.56 181 TRP A O 1
ATOM 1417 N N . HIS A 1 182 ? 3.102 -14.688 -18.451 1.00 92.69 182 HIS A N 1
ATOM 1418 C CA . HIS A 1 182 ? 1.691 -14.430 -18.168 1.00 92.69 182 HIS A CA 1
ATOM 1419 C C . HIS A 1 182 ? 1.255 -14.837 -16.756 1.00 92.69 182 HIS A C 1
ATOM 1421 O O . HIS A 1 182 ? 1.645 -15.876 -16.226 1.00 92.69 182 HIS A O 1
ATOM 1427 N N . CYS A 1 183 ? 0.393 -13.985 -16.203 1.00 93.00 183 CYS A N 1
ATOM 1428 C CA . CYS A 1 183 ? -0.426 -14.167 -15.014 1.00 93.00 183 CYS A CA 1
ATOM 1429 C C . CYS A 1 183 ? -1.861 -13.752 -15.410 1.00 93.00 183 CYS A C 1
ATOM 1431 O O . CYS A 1 183 ? -2.810 -14.235 -14.763 1.00 93.00 183 CYS A O 1
#

pLDDT: mean 88.35, std 16.52, range [39.03, 98.75]

Foldseek 3Di:
DDDDDDDDDPPDDDPDDDDDDDDVVNVVVVVVVVVVVVVVVVVLQVQLVVVLCQQAPDPQQQPFFDLDFAPADFDLDDPVCSVVSSVQLCFVPNRGQLDADPVQQHGSNRHHLVLQLVLLVLCQVRSCSRNNNVSSVVVSVVSNPDRRSPGTRNSVSSSCSCQCQVPHHRPNVVSRCDGPDGD

Solvent-accessible surface area (backbone atoms only — not comparable to full-atom values): 10389 Å² total; per-residue (Å²): 139,86,84,82,83,80,81,81,80,82,82,78,84,78,79,86,74,90,73,81,77,84,48,72,67,57,55,51,50,52,51,50,51,53,53,52,51,52,53,50,50,53,52,50,54,50,48,13,53,52,47,49,42,42,47,75,68,28,70,78,20,66,51,41,66,55,72,67,82,71,75,37,80,54,93,41,48,50,81,91,46,47,69,41,50,38,44,42,20,41,66,58,32,67,10,26,26,58,36,68,50,96,88,57,25,22,10,23,73,45,40,41,66,67,56,56,44,53,40,40,64,68,49,36,71,60,35,27,77,57,38,36,64,66,54,23,51,52,52,35,53,53,50,59,78,41,61,58,30,74,46,35,40,24,55,52,39,40,42,51,27,38,53,27,25,65,89,39,84,61,66,32,44,77,83,66,70,65,77,94,60,91,108